Protein AF-X1C3P8-F1 (afdb_monomer)

Mean predicted aligned error: 2.99 Å

Structure (mmCIF, N/CA/C/O backbone):
data_AF-X1C3P8-F1
#
_entry.id   AF-X1C3P8-F1
#
loop_
_atom_site.group_PDB
_atom_site.id
_atom_site.type_symbol
_atom_site.label_atom_id
_atom_site.label_alt_id
_atom_site.label_comp_id
_atom_site.label_asym_id
_atom_site.label_entity_id
_atom_site.label_seq_id
_atom_site.pdbx_PDB_ins_code
_atom_site.Cartn_x
_atom_site.Cartn_y
_atom_site.Cartn_z
_atom_site.occupancy
_atom_site.B_iso_or_equiv
_atom_site.auth_seq_id
_atom_site.auth_comp_id
_atom_site.auth_asym_id
_atom_site.auth_atom_id
_atom_site.pdbx_PDB_model_num
ATOM 1 N N . MET A 1 1 ? -7.229 -1.248 -17.227 1.00 94.75 1 MET A N 1
ATOM 2 C CA . MET A 1 1 ? -6.016 -0.696 -16.572 1.00 94.75 1 MET A CA 1
ATOM 3 C C . MET A 1 1 ? -5.927 -1.240 -15.160 1.00 94.75 1 MET A C 1
ATOM 5 O O . MET A 1 1 ? -6.961 -1.389 -14.514 1.00 94.75 1 MET A O 1
ATOM 9 N N . TYR A 1 2 ? -4.708 -1.492 -14.697 1.00 97.88 2 TYR A N 1
ATOM 10 C CA . TYR A 1 2 ? -4.387 -2.069 -13.396 1.00 97.88 2 TYR A CA 1
ATOM 11 C C . TYR A 1 2 ? -3.390 -1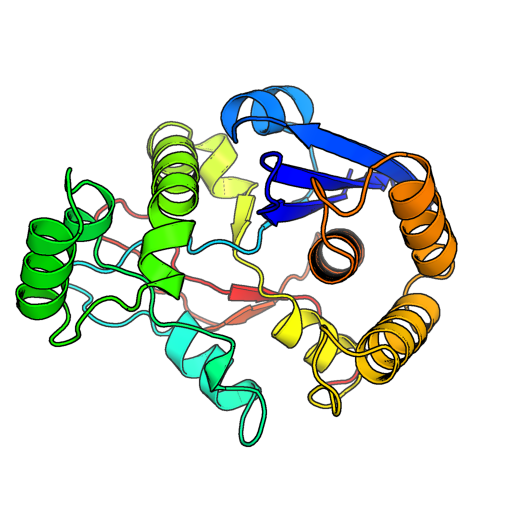.164 -12.689 1.00 97.88 2 TYR A C 1
ATOM 13 O O . TYR A 1 2 ? -2.345 -0.841 -13.257 1.00 97.88 2 TYR A O 1
ATOM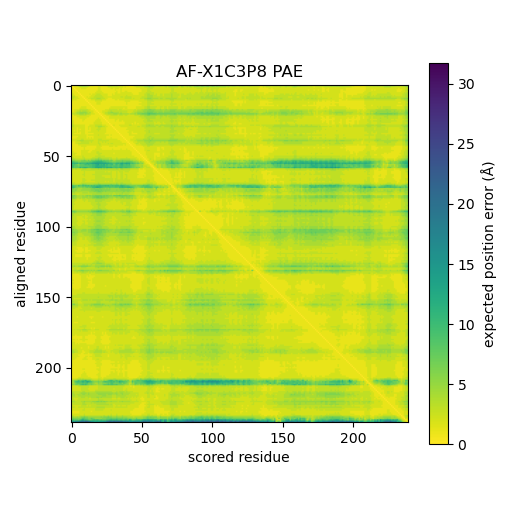 21 N N . ILE A 1 3 ? -3.736 -0.710 -11.490 1.00 98.56 3 ILE A N 1
ATOM 22 C CA . ILE A 1 3 ? -3.053 0.412 -10.850 1.00 98.56 3 ILE A CA 1
ATOM 23 C C . ILE A 1 3 ? -2.429 -0.032 -9.532 1.00 98.56 3 ILE A C 1
ATOM 25 O O . ILE A 1 3 ? -3.100 -0.637 -8.696 1.00 98.56 3 ILE A O 1
ATOM 29 N N . GLY A 1 4 ? -1.155 0.305 -9.345 1.00 98.81 4 GLY A N 1
ATOM 30 C CA . GLY A 1 4 ? -0.447 0.204 -8.074 1.00 98.81 4 GLY A CA 1
ATOM 31 C C . GLY A 1 4 ? -0.068 1.581 -7.552 1.00 98.81 4 GLY A C 1
ATOM 32 O O . GLY A 1 4 ? 0.453 2.405 -8.308 1.00 98.81 4 GLY A O 1
ATOM 33 N N . ILE A 1 5 ? -0.341 1.831 -6.272 1.00 98.75 5 ILE A N 1
ATOM 34 C CA . ILE A 1 5 ? -0.196 3.153 -5.657 1.00 98.75 5 ILE A CA 1
ATOM 35 C C . ILE A 1 5 ? 0.588 3.051 -4.354 1.00 98.75 5 ILE A C 1
ATOM 37 O O . ILE A 1 5 ? 0.211 2.297 -3.459 1.00 98.75 5 ILE A O 1
ATOM 41 N N . ASP A 1 6 ? 1.608 3.895 -4.212 1.00 98.38 6 ASP A N 1
ATOM 42 C CA . ASP A 1 6 ? 2.287 4.107 -2.935 1.00 98.38 6 ASP A CA 1
ATOM 43 C C . ASP A 1 6 ? 2.421 5.600 -2.587 1.00 98.38 6 ASP A C 1
ATOM 45 O O . ASP A 1 6 ? 2.431 6.493 -3.447 1.00 98.38 6 ASP A O 1
ATOM 49 N N . GLY A 1 7 ? 2.483 5.894 -1.291 1.00 97.50 7 GLY A N 1
ATOM 50 C CA . GLY A 1 7 ? 2.674 7.238 -0.772 1.00 97.50 7 GLY A CA 1
ATOM 51 C C . GLY A 1 7 ? 4.141 7.660 -0.806 1.00 97.50 7 GLY A C 1
ATOM 52 O O . GLY A 1 7 ? 4.956 7.144 -0.057 1.00 97.50 7 GLY A O 1
ATOM 53 N N . CYS A 1 8 ? 4.462 8.709 -1.561 1.00 96.81 8 CYS A N 1
ATOM 54 C CA . CYS A 1 8 ? 5.796 9.308 -1.588 1.00 96.81 8 CYS A CA 1
ATOM 55 C C . CYS A 1 8 ? 5.791 10.749 -1.046 1.00 96.81 8 CYS A C 1
ATOM 57 O O . CYS A 1 8 ? 4.749 11.327 -0.717 1.00 96.81 8 CYS A O 1
ATOM 59 N N . LYS A 1 9 ? 6.971 11.377 -0.976 1.00 95.62 9 LYS A N 1
ATOM 60 C CA . LYS A 1 9 ? 7.115 12.764 -0.490 1.00 95.62 9 LYS A CA 1
ATOM 61 C C . LYS A 1 9 ? 6.401 13.798 -1.362 1.00 95.62 9 LYS A C 1
ATOM 63 O O . LYS A 1 9 ? 6.064 14.863 -0.857 1.00 95.62 9 LYS A O 1
ATOM 68 N N . ALA A 1 10 ? 6.211 13.515 -2.649 1.00 96.38 10 ALA A N 1
ATOM 69 C CA . ALA A 1 10 ? 5.519 14.407 -3.577 1.00 96.38 10 ALA A CA 1
ATOM 70 C C . ALA A 1 10 ? 4.006 14.145 -3.689 1.00 96.38 10 ALA A C 1
ATOM 72 O O . ALA A 1 10 ? 3.334 14.848 -4.439 1.00 96.38 10 ALA A O 1
ATOM 73 N N . GLY A 1 11 ? 3.469 13.169 -2.949 1.00 97.75 11 GLY A N 1
ATOM 74 C CA . GLY A 1 11 ? 2.061 12.792 -3.013 1.00 97.75 11 GLY A CA 1
ATOM 75 C C . GLY A 1 11 ? 1.898 11.292 -3.230 1.00 97.75 11 GLY A C 1
ATOM 76 O O . GLY A 1 11 ? 2.441 10.500 -2.463 1.00 97.75 11 GLY A O 1
ATOM 77 N N . TRP A 1 12 ? 1.110 10.890 -4.214 1.00 98.56 12 TRP A N 1
ATOM 78 C CA . TRP A 1 12 ? 0.794 9.504 -4.544 1.00 98.56 12 TRP A CA 1
ATOM 79 C C . TRP A 1 12 ? 1.504 9.123 -5.835 1.00 98.56 12 TRP A C 1
ATOM 81 O O . TRP A 1 12 ? 1.201 9.693 -6.882 1.00 98.56 12 TRP A O 1
ATOM 91 N N . PHE A 1 13 ? 2.472 8.210 -5.746 1.00 98.81 13 PHE A N 1
ATOM 92 C CA . PHE A 1 13 ? 3.141 7.663 -6.920 1.00 98.81 13 PHE A CA 1
ATOM 93 C C . PHE A 1 13 ? 2.313 6.514 -7.478 1.00 98.81 13 PHE A C 1
ATOM 95 O O . PHE A 1 13 ? 1.884 5.633 -6.733 1.00 98.81 13 PHE A O 1
ATOM 102 N N . VAL A 1 14 ? 2.091 6.548 -8.787 1.00 98.81 14 VAL A N 1
ATOM 103 C CA . VAL A 1 14 ? 1.230 5.609 -9.495 1.00 98.81 14 VAL A CA 1
ATOM 104 C C . VAL A 1 14 ? 2.030 4.899 -10.566 1.00 98.81 14 VAL A C 1
ATOM 106 O O . VAL A 1 14 ? 2.718 5.543 -11.358 1.00 98.81 14 VAL A O 1
ATOM 109 N N . VAL A 1 15 ? 1.878 3.580 -10.621 1.00 98.88 15 VAL A N 1
ATOM 110 C CA . VAL A 1 15 ? 2.232 2.763 -11.780 1.00 98.88 15 VAL A CA 1
ATOM 111 C C . VAL A 1 15 ? 0.934 2.204 -12.344 1.00 98.88 15 VAL A C 1
ATOM 113 O O . VAL A 1 15 ? 0.192 1.525 -11.634 1.00 98.88 15 VAL A O 1
ATOM 116 N N . SER A 1 16 ? 0.649 2.497 -13.610 1.00 98.56 16 SER A N 1
ATOM 117 C CA . SER A 1 16 ? -0.499 1.941 -14.324 1.00 98.56 16 SER A CA 1
ATOM 118 C C . SER A 1 16 ? -0.030 0.997 -15.417 1.00 98.56 16 SER A C 1
ATOM 120 O O . SER A 1 16 ? 0.928 1.303 -16.120 1.00 98.56 16 SER A O 1
ATOM 122 N N . LEU A 1 17 ? -0.702 -0.147 -15.533 1.00 98.38 17 LEU A N 1
ATOM 123 C CA . LEU A 1 17 ? -0.475 -1.162 -16.560 1.00 98.38 17 LEU A CA 1
ATOM 124 C C . LEU A 1 17 ? -1.765 -1.378 -17.359 1.00 98.38 17 LEU A C 1
ATOM 126 O O . LEU A 1 17 ? -2.864 -1.342 -16.792 1.00 98.38 17 LEU A O 1
ATOM 130 N N . ASP A 1 18 ? -1.659 -1.631 -18.658 1.00 96.31 18 ASP A N 1
ATOM 131 C CA . ASP A 1 18 ? -2.788 -2.059 -19.490 1.00 96.31 18 ASP A CA 1
ATOM 132 C C . ASP A 1 18 ? -2.689 -3.539 -19.899 1.00 96.31 18 ASP A C 1
ATOM 134 O O . ASP A 1 18 ? -1.806 -4.273 -19.451 1.00 96.31 18 ASP A O 1
ATOM 138 N N . ASP A 1 19 ? -3.639 -4.014 -20.705 1.00 93.94 19 ASP A N 1
ATOM 139 C CA . ASP A 1 19 ? -3.679 -5.407 -21.171 1.00 93.94 19 ASP A CA 1
ATOM 140 C C . ASP A 1 19 ? -2.587 -5.739 -22.197 1.00 93.94 19 ASP A C 1
ATOM 142 O O . ASP A 1 19 ? -2.290 -6.911 -22.406 1.00 93.94 19 ASP A O 1
ATOM 146 N N . LYS A 1 20 ? -1.960 -4.724 -22.802 1.00 94.12 20 LYS A N 1
ATOM 147 C CA . LYS A 1 20 ? -0.864 -4.854 -23.773 1.00 94.12 20 LYS A CA 1
ATOM 148 C C . LYS A 1 20 ? 0.517 -4.725 -23.123 1.00 94.12 20 LYS A C 1
ATOM 150 O O . LYS A 1 20 ? 1.508 -4.615 -23.834 1.00 94.12 20 LYS A O 1
ATOM 155 N N . ASP A 1 21 ? 0.572 -4.732 -21.790 1.00 90.12 21 ASP A N 1
ATOM 156 C CA . ASP A 1 21 ? 1.783 -4.503 -20.994 1.00 90.12 21 ASP A CA 1
ATOM 157 C C . ASP A 1 21 ? 2.411 -3.120 -21.204 1.00 90.12 21 ASP A C 1
ATOM 159 O O . ASP A 1 21 ? 3.590 -2.915 -20.898 1.00 90.12 21 ASP A O 1
ATOM 163 N N . GLU A 1 22 ? 1.639 -2.140 -21.683 1.00 96.75 22 GLU A N 1
ATOM 164 C CA . GLU A 1 22 ? 2.072 -0.749 -21.664 1.00 96.75 22 GLU A CA 1
ATOM 165 C C . GLU A 1 22 ? 1.918 -0.158 -20.273 1.00 96.75 22 GLU A C 1
ATOM 167 O O . GLU A 1 22 ? 0.980 -0.477 -19.534 1.00 96.75 22 GLU A O 1
ATOM 172 N N . PHE A 1 23 ? 2.860 0.717 -19.916 1.00 98.19 23 PHE A N 1
ATOM 173 C CA . PHE A 1 23 ? 2.883 1.344 -18.607 1.00 98.19 23 PHE A CA 1
ATOM 174 C C . PHE A 1 23 ? 2.861 2.866 -18.680 1.00 98.19 23 PHE A C 1
ATOM 176 O O . PHE A 1 23 ? 3.392 3.483 -19.605 1.00 98.19 23 PHE A O 1
ATOM 183 N N . LYS A 1 24 ? 2.300 3.486 -17.641 1.00 98.25 24 LYS A N 1
ATOM 184 C CA . LYS A 1 24 ? 2.515 4.905 -17.335 1.00 98.25 24 LYS A CA 1
ATOM 185 C C . LYS A 1 24 ? 2.900 5.062 -15.873 1.00 98.25 24 LYS A C 1
ATOM 187 O O . LYS A 1 24 ? 2.577 4.221 -15.032 1.00 98.25 24 LYS A O 1
ATOM 192 N N . ILE A 1 25 ? 3.603 6.155 -15.587 1.00 98.62 25 ILE A N 1
ATOM 193 C CA . ILE A 1 25 ? 3.912 6.569 -14.219 1.00 98.62 25 ILE A CA 1
ATOM 194 C C . ILE A 1 25 ? 3.545 8.031 -14.002 1.00 98.62 25 ILE A C 1
ATOM 196 O O . ILE A 1 25 ? 3.900 8.896 -14.814 1.00 98.62 25 ILE A O 1
ATOM 200 N N . ASP A 1 26 ? 2.898 8.294 -12.873 1.00 98.44 26 ASP A N 1
ATOM 201 C CA . ASP A 1 26 ? 2.393 9.611 -12.496 1.00 98.44 26 ASP A CA 1
ATOM 202 C C . ASP A 1 26 ? 2.633 9.890 -11.007 1.00 98.44 26 ASP A C 1
ATOM 204 O O . ASP A 1 26 ? 2.836 8.976 -10.204 1.00 98.44 26 ASP A O 1
ATOM 208 N N . ILE A 1 27 ? 2.599 11.172 -10.636 1.00 98.62 27 ILE A N 1
ATOM 209 C CA . ILE A 1 27 ? 2.545 11.614 -9.239 1.00 98.62 27 ILE A CA 1
ATOM 210 C C . ILE A 1 27 ? 1.380 12.587 -9.090 1.00 98.62 27 ILE A C 1
ATOM 212 O O . ILE A 1 27 ? 1.345 13.612 -9.770 1.00 98.62 27 ILE A O 1
ATOM 216 N N . PHE A 1 28 ? 0.477 12.299 -8.156 1.00 98.50 28 PHE A N 1
ATOM 217 C CA . PHE A 1 28 ? -0.637 13.180 -7.800 1.00 98.50 28 PHE A CA 1
ATOM 218 C C . PHE A 1 28 ? -0.433 13.760 -6.411 1.00 98.50 28 PHE A C 1
ATOM 220 O O . PHE A 1 28 ? -0.057 13.044 -5.489 1.00 98.50 28 PHE A O 1
ATOM 227 N N . SER A 1 29 ? -0.730 15.043 -6.223 1.00 97.06 29 SER A N 1
ATOM 228 C CA . SER A 1 29 ? -0.596 15.689 -4.911 1.00 97.06 29 SER A CA 1
ATOM 229 C C . SER A 1 29 ? -1.608 15.184 -3.878 1.00 97.06 29 SER A C 1
ATOM 231 O O . SER A 1 29 ? -1.340 15.281 -2.685 1.00 97.06 29 SER A O 1
ATOM 233 N N . ASN A 1 30 ? -2.747 14.644 -4.320 1.00 96.25 30 ASN A N 1
ATOM 234 C CA . ASN A 1 30 ? -3.827 14.155 -3.467 1.00 96.25 30 ASN A CA 1
ATOM 235 C C . ASN A 1 30 ? -4.585 12.993 -4.133 1.00 96.25 30 ASN A C 1
ATOM 237 O O . ASN A 1 30 ? -4.537 12.833 -5.355 1.00 96.25 30 ASN A O 1
ATOM 241 N N . ILE A 1 31 ? -5.296 12.203 -3.324 1.00 97.88 31 ILE A N 1
ATOM 242 C CA . ILE A 1 31 ? -5.989 10.990 -3.794 1.00 97.88 31 ILE A CA 1
ATOM 243 C C . ILE A 1 31 ? -7.171 11.276 -4.740 1.00 97.88 31 ILE A C 1
ATOM 245 O O . ILE A 1 31 ? -7.495 10.434 -5.570 1.00 97.88 31 ILE A O 1
ATOM 249 N N . HIS A 1 32 ? -7.803 12.454 -4.660 1.00 96.81 32 HIS A N 1
ATOM 250 C CA . HIS A 1 32 ? -8.971 12.780 -5.488 1.00 96.81 32 HIS A CA 1
ATOM 251 C C . HIS A 1 32 ? -8.557 13.011 -6.943 1.00 96.81 32 HIS A C 1
ATOM 253 O O . HIS A 1 32 ? -9.144 12.421 -7.837 1.00 96.81 32 HIS A O 1
ATOM 259 N N . ALA A 1 33 ? -7.472 13.755 -7.183 1.00 97.25 33 ALA A N 1
ATOM 260 C CA . ALA A 1 33 ? -6.938 13.946 -8.536 1.00 97.25 33 ALA A CA 1
ATOM 261 C C . ALA A 1 33 ? -6.477 12.623 -9.181 1.00 97.25 33 ALA A C 1
ATOM 263 O O . ALA A 1 33 ? -6.638 12.410 -10.386 1.00 97.25 33 ALA A O 1
ATOM 264 N N . LEU A 1 34 ? -5.919 11.718 -8.368 1.00 97.62 34 LEU A N 1
ATOM 265 C CA . LEU A 1 34 ? -5.596 10.360 -8.800 1.00 97.62 34 LEU A CA 1
ATOM 266 C C . LEU A 1 34 ? -6.870 9.604 -9.194 1.00 97.62 34 LEU A C 1
ATOM 268 O O . LEU A 1 34 ? -6.918 9.000 -10.265 1.00 97.62 34 LEU A O 1
ATOM 272 N N . TRP A 1 35 ? -7.902 9.656 -8.350 1.00 98.00 35 TRP A N 1
ATOM 273 C CA . TRP A 1 35 ? -9.177 8.996 -8.602 1.00 98.00 35 TRP A CA 1
ATOM 274 C C . TRP A 1 35 ? -9.873 9.533 -9.854 1.00 98.00 35 TRP A C 1
ATOM 276 O O . TRP A 1 35 ? -10.307 8.738 -10.681 1.00 98.00 35 TRP A O 1
ATOM 286 N N . ASP A 1 36 ? -9.898 10.847 -10.066 1.00 97.06 36 ASP A N 1
ATOM 287 C CA . ASP A 1 36 ? -10.484 11.455 -11.266 1.00 97.06 36 ASP A CA 1
ATOM 288 C C . ASP A 1 36 ? -9.826 10.927 -12.550 1.00 97.06 36 ASP A C 1
ATOM 290 O O . ASP A 1 36 ? -10.497 10.705 -13.556 1.00 97.06 36 ASP A O 1
ATOM 294 N N . THR A 1 37 ? -8.521 10.644 -12.497 1.00 97.75 37 THR A N 1
ATOM 295 C CA . THR A 1 37 ? -7.762 10.097 -13.631 1.00 97.75 37 THR A CA 1
ATOM 296 C C . THR A 1 37 ? -7.994 8.595 -13.829 1.00 97.75 37 THR A C 1
ATOM 298 O O . THR A 1 37 ? -8.063 8.119 -14.962 1.00 97.75 37 THR A O 1
ATOM 301 N N . TYR A 1 38 ? -8.096 7.831 -12.737 1.00 97.44 38 TYR A N 1
ATOM 302 C CA . TYR A 1 38 ? -8.037 6.365 -12.758 1.00 97.44 38 TYR A CA 1
ATOM 303 C C . TYR A 1 38 ? -9.335 5.659 -12.328 1.00 97.44 38 TYR A C 1
ATOM 305 O O . TYR A 1 38 ? -9.342 4.433 -12.236 1.00 97.44 38 TYR A O 1
ATOM 313 N N . SER A 1 39 ? -10.440 6.379 -12.121 1.00 96.12 39 SER A N 1
ATOM 314 C CA . SER A 1 39 ? -11.720 5.849 -11.608 1.00 96.12 39 SER A CA 1
ATOM 315 C C . SER A 1 39 ? -12.349 4.724 -12.439 1.00 96.12 39 SER A C 1
ATOM 317 O O . SER A 1 39 ? -13.070 3.893 -11.891 1.00 96.12 39 SER A O 1
ATOM 319 N N . CYS A 1 40 ? -12.049 4.661 -13.739 1.00 95.19 40 CYS A N 1
ATOM 320 C CA . CYS A 1 40 ? -12.505 3.604 -14.650 1.00 95.19 40 CYS A CA 1
ATOM 321 C C . CYS A 1 40 ? -11.537 2.405 -14.739 1.00 95.19 40 CYS A C 1
ATOM 323 O O . CYS A 1 40 ? -11.633 1.600 -15.666 1.00 95.19 40 CYS A O 1
ATOM 325 N N . SER A 1 41 ? -10.554 2.304 -13.840 1.00 96.06 41 SER A N 1
ATOM 326 C CA . SER A 1 41 ? -9.605 1.184 -13.825 1.00 96.06 41 SER A CA 1
ATOM 327 C C . SER A 1 41 ? -10.271 -0.108 -13.360 1.00 96.06 41 SER A C 1
ATOM 329 O O . SER A 1 41 ? -11.163 -0.093 -12.519 1.00 96.06 41 SER A O 1
ATOM 331 N N . SER A 1 42 ? -9.790 -1.238 -13.874 1.00 95.25 42 SER A N 1
ATOM 332 C CA . SER A 1 42 ? -10.320 -2.563 -13.540 1.00 95.25 42 SER A CA 1
ATOM 333 C C . SER A 1 42 ? -9.958 -2.982 -12.113 1.00 95.25 42 SER A C 1
ATOM 335 O O . SER A 1 42 ? -10.714 -3.700 -11.471 1.00 95.25 42 SER A O 1
ATOM 337 N N . SER A 1 43 ? -8.792 -2.548 -11.620 1.00 96.00 43 SER A N 1
ATOM 338 C CA . SER A 1 43 ? -8.324 -2.806 -10.256 1.00 96.00 43 SER A CA 1
ATOM 339 C C . SER A 1 43 ? -7.354 -1.716 -9.811 1.00 96.00 43 SER A C 1
ATOM 341 O O . SER A 1 43 ? -6.455 -1.342 -10.573 1.00 96.00 43 SER A O 1
ATOM 343 N N . ILE A 1 44 ? -7.499 -1.244 -8.570 1.00 98.31 44 ILE A N 1
ATOM 344 C CA . ILE A 1 44 ? -6.589 -0.286 -7.936 1.00 98.31 44 ILE A CA 1
ATOM 345 C C . ILE A 1 44 ? -6.141 -0.834 -6.581 1.00 98.31 44 ILE A C 1
ATOM 347 O O . ILE A 1 44 ? -6.957 -1.012 -5.679 1.00 98.31 44 ILE A O 1
ATOM 351 N N . LEU A 1 45 ? -4.836 -1.068 -6.435 1.00 98.75 45 LEU A N 1
ATOM 352 C CA . LEU A 1 45 ? -4.217 -1.518 -5.190 1.00 98.75 45 LEU A CA 1
ATOM 353 C C . LEU A 1 45 ? -3.334 -0.421 -4.594 1.00 98.75 45 LEU A C 1
ATOM 355 O O . LEU A 1 45 ? -2.497 0.156 -5.292 1.00 98.75 45 LEU A O 1
ATOM 359 N N . ILE A 1 46 ? -3.509 -0.155 -3.300 1.00 98.75 46 ILE A N 1
ATOM 360 C CA . ILE A 1 46 ? -2.847 0.949 -2.593 1.00 98.75 46 ILE A CA 1
ATOM 361 C C . ILE A 1 46 ? -2.269 0.498 -1.244 1.00 98.75 46 ILE A C 1
ATOM 363 O O . ILE A 1 46 ? -2.939 -0.218 -0.500 1.00 98.75 46 ILE A O 1
ATOM 367 N N . ASP A 1 47 ? -1.043 0.929 -0.920 1.00 98.00 47 ASP A N 1
ATOM 368 C CA . ASP A 1 47 ? -0.404 0.678 0.389 1.00 98.00 47 ASP A CA 1
ATOM 369 C C . ASP A 1 47 ? -0.813 1.736 1.422 1.00 98.00 47 ASP A C 1
ATOM 371 O O . ASP A 1 47 ? -0.051 2.620 1.824 1.00 98.00 47 ASP A O 1
ATOM 375 N N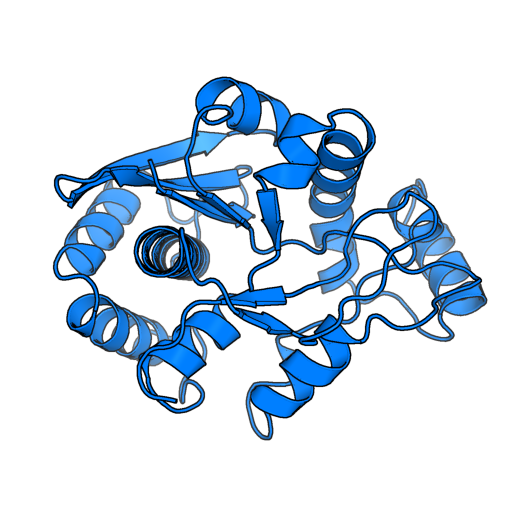 . ILE A 1 48 ? -2.082 1.692 1.816 1.00 97.75 48 ILE A N 1
ATOM 376 C CA . ILE A 1 48 ? -2.627 2.526 2.883 1.00 97.75 48 ILE A CA 1
ATOM 377 C C . ILE A 1 48 ? -3.752 1.762 3.588 1.00 97.75 48 ILE A C 1
ATOM 379 O O . ILE A 1 48 ? -4.529 1.090 2.911 1.00 97.75 48 ILE A O 1
ATOM 383 N N . PRO A 1 49 ? -3.891 1.879 4.920 1.00 97.19 49 PRO A N 1
ATOM 384 C CA . PRO A 1 49 ? -5.033 1.309 5.617 1.00 97.19 49 PRO A CA 1
ATOM 385 C C . PRO A 1 49 ? -6.383 1.801 5.065 1.00 97.19 49 PRO A C 1
ATOM 387 O O . PRO A 1 49 ? -6.644 3.007 5.069 1.00 97.19 49 PRO A O 1
ATOM 390 N N . ILE A 1 50 ? -7.248 0.870 4.658 1.00 97.56 50 ILE A N 1
ATOM 391 C CA . ILE A 1 50 ? -8.643 1.068 4.245 1.00 97.56 50 ILE A CA 1
ATOM 392 C C . ILE A 1 50 ? -9.566 0.324 5.215 1.00 97.56 50 ILE A C 1
ATOM 394 O O . ILE A 1 50 ? -9.370 -0.847 5.540 1.00 97.56 50 ILE A O 1
ATOM 398 N N . GLY A 1 51 ? -10.576 1.034 5.715 1.00 96.31 51 GLY A N 1
ATOM 399 C CA . GLY A 1 51 ? -11.379 0.582 6.846 1.00 96.31 51 GLY A CA 1
ATOM 400 C C . GLY A 1 51 ? -10.599 0.738 8.155 1.00 96.31 51 GLY A C 1
ATOM 401 O O . GLY A 1 51 ? -9.514 0.174 8.345 1.00 96.31 51 GLY A O 1
ATOM 402 N N . LEU A 1 52 ? -11.127 1.565 9.057 1.00 96.62 52 LEU A N 1
ATOM 403 C CA . LEU A 1 52 ? -10.399 2.017 10.242 1.00 96.62 52 LEU A CA 1
ATOM 404 C C . LEU A 1 52 ? -11.030 1.482 11.529 1.00 96.62 52 LEU A C 1
ATOM 406 O O . LEU A 1 52 ? -12.246 1.585 11.690 1.00 96.62 52 LEU A O 1
ATOM 410 N N . PRO A 1 53 ? -10.219 0.986 12.483 1.00 95.25 53 PRO A N 1
ATOM 411 C CA . PRO A 1 53 ? -10.729 0.463 13.738 1.00 95.25 53 PRO A CA 1
ATOM 412 C C . PRO A 1 53 ? -11.400 1.559 14.582 1.00 95.25 53 PRO A C 1
ATOM 414 O O . PRO A 1 53 ? -11.090 2.756 14.482 1.00 95.25 53 PRO A O 1
ATOM 417 N N . GLY A 1 54 ? -12.313 1.122 15.442 1.00 92.31 54 GLY A N 1
ATOM 418 C CA . GLY A 1 54 ? -13.156 1.942 16.305 1.00 92.31 54 GLY A CA 1
ATOM 419 C C . GLY A 1 54 ? -13.291 1.345 17.705 1.00 92.31 54 GLY A C 1
ATOM 420 O O . GLY A 1 54 ? -12.470 0.533 18.130 1.00 92.31 54 GLY A O 1
ATOM 421 N N . GLU A 1 55 ? -14.308 1.784 18.444 1.00 86.00 55 GLU A N 1
ATOM 422 C CA . GLU A 1 55 ? -14.614 1.256 19.784 1.00 86.00 55 GLU A CA 1
ATOM 423 C C . GLU A 1 55 ? -15.152 -0.185 19.733 1.00 86.00 55 GLU A C 1
ATOM 425 O O . GLU A 1 55 ? -14.920 -0.968 20.648 1.00 86.00 55 GLU A O 1
ATOM 430 N N . ASP A 1 56 ? -15.820 -0.542 18.638 1.00 86.06 56 ASP A N 1
ATOM 431 C CA . ASP A 1 56 ? -16.377 -1.860 18.332 1.00 86.06 56 ASP A CA 1
ATOM 432 C C . ASP A 1 56 ? -15.307 -2.859 17.865 1.00 86.06 56 ASP A C 1
ATOM 434 O O . ASP A 1 56 ? -15.268 -4.009 18.305 1.00 86.06 56 ASP A O 1
ATOM 438 N N . ILE A 1 57 ? -14.405 -2.409 16.991 1.00 88.06 57 ILE A N 1
ATOM 439 C CA . ILE A 1 57 ? -13.320 -3.215 16.440 1.00 88.06 57 ILE A CA 1
ATOM 440 C C . ILE A 1 57 ? -12.009 -2.507 16.729 1.00 88.06 57 ILE A C 1
ATOM 442 O O . ILE A 1 57 ? -11.575 -1.627 15.992 1.00 88.06 57 ILE A O 1
ATOM 446 N N . THR A 1 58 ? -11.343 -2.936 17.796 1.00 86.12 58 THR A N 1
ATOM 447 C CA . THR A 1 58 ? -10.093 -2.317 18.256 1.00 86.12 58 THR A CA 1
ATOM 448 C C . THR A 1 58 ? -8.844 -2.880 17.579 1.00 86.12 58 THR A C 1
ATOM 450 O O . THR A 1 58 ? -7.758 -2.325 17.713 1.00 86.12 58 THR A O 1
ATOM 453 N N . ASN A 1 59 ? -8.949 -3.988 16.841 1.00 86.44 59 ASN A N 1
ATOM 454 C CA . ASN A 1 59 ? -7.838 -4.554 16.077 1.00 86.44 59 ASN A CA 1
ATOM 455 C C . ASN A 1 59 ? -8.341 -5.090 14.736 1.00 86.44 59 ASN A C 1
ATOM 457 O O . ASN A 1 59 ? -9.249 -5.920 14.706 1.00 86.44 59 ASN A O 1
ATOM 461 N N . ARG A 1 60 ? -7.696 -4.674 13.642 1.00 95.81 60 ARG A N 1
ATOM 462 C CA . ARG A 1 60 ? -7.966 -5.200 12.301 1.00 95.81 60 ARG A CA 1
ATOM 463 C C . ARG A 1 60 ? -7.390 -6.614 12.182 1.00 95.81 60 ARG A C 1
ATOM 465 O O . ARG A 1 60 ? -6.182 -6.807 12.362 1.00 95.81 60 ARG A O 1
ATOM 472 N N . LYS A 1 61 ? -8.229 -7.613 11.887 1.00 96.62 61 LYS A N 1
ATOM 473 C CA . LYS A 1 61 ? -7.784 -8.998 11.635 1.00 96.62 61 LYS A CA 1
ATOM 474 C C . LYS A 1 61 ? -6.798 -9.064 10.467 1.00 96.62 61 LYS A C 1
ATOM 476 O O . LYS A 1 61 ? -5.813 -9.791 10.575 1.00 96.62 61 LYS A O 1
ATOM 481 N N . CYS A 1 62 ? -7.009 -8.257 9.422 1.00 97.69 62 CYS A N 1
ATOM 482 C CA . CYS A 1 62 ? -6.122 -8.188 8.260 1.00 97.69 62 CYS A CA 1
ATOM 483 C C . CYS A 1 62 ? -4.681 -7.842 8.665 1.00 97.69 62 CYS A C 1
ATOM 485 O O . CYS A 1 62 ? -3.762 -8.586 8.325 1.00 97.69 62 CYS A O 1
ATOM 487 N N . ASP A 1 63 ? -4.483 -6.820 9.511 1.00 96.75 63 ASP A N 1
ATOM 488 C CA . ASP A 1 63 ? -3.158 -6.464 10.029 1.00 96.75 63 ASP A CA 1
ATOM 489 C C . ASP A 1 63 ? -2.530 -7.636 10.806 1.00 96.75 63 ASP A C 1
ATOM 491 O O . ASP A 1 63 ? -1.344 -7.935 10.668 1.00 96.75 63 ASP A O 1
ATOM 495 N N . LEU A 1 64 ? -3.304 -8.298 11.676 1.00 95.75 64 LEU A N 1
ATOM 496 C CA . LEU A 1 64 ? -2.802 -9.387 12.521 1.00 95.75 64 LEU A CA 1
ATOM 497 C C . LEU A 1 64 ? -2.373 -10.602 11.696 1.00 95.75 64 LEU A C 1
ATOM 499 O O . LEU A 1 64 ? -1.340 -11.206 11.991 1.00 95.75 64 LEU A O 1
ATOM 503 N N . GLU A 1 65 ? -3.153 -10.966 10.687 1.00 97.62 65 GLU A N 1
ATOM 504 C CA . GLU A 1 65 ? -2.881 -12.113 9.825 1.00 97.62 65 GLU A CA 1
ATOM 505 C C . GLU A 1 65 ? -1.760 -11.830 8.828 1.00 97.62 65 GLU A C 1
ATOM 507 O O . GLU A 1 65 ? -0.841 -12.644 8.717 1.00 97.62 65 GLU A O 1
ATOM 512 N N . ALA A 1 66 ? -1.723 -10.640 8.227 1.00 97.56 66 ALA A N 1
ATOM 513 C CA . ALA A 1 66 ? -0.596 -10.212 7.402 1.00 97.56 66 ALA A CA 1
ATOM 514 C C . ALA A 1 66 ? 0.719 -10.221 8.205 1.00 97.56 66 ALA A C 1
ATOM 516 O O . ALA A 1 66 ? 1.743 -10.727 7.740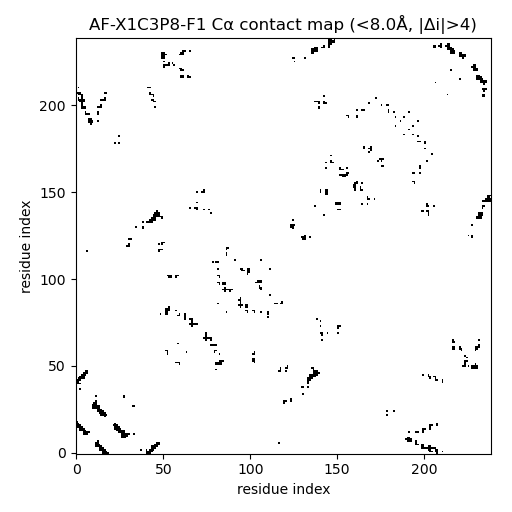 1.00 97.56 66 ALA A O 1
ATOM 517 N N . ARG A 1 67 ? 0.699 -9.778 9.475 1.00 96.69 67 ARG A N 1
ATOM 518 C CA . ARG A 1 67 ? 1.864 -9.912 10.369 1.00 96.69 67 ARG A CA 1
ATOM 519 C C . ARG A 1 67 ? 2.277 -11.362 10.590 1.00 96.69 67 ARG A C 1
ATOM 521 O O . ARG A 1 67 ? 3.476 -11.617 10.682 1.00 96.69 67 ARG A O 1
ATOM 528 N N . LYS A 1 68 ? 1.325 -12.292 10.737 1.00 96.75 68 LYS A N 1
ATOM 529 C CA . LYS A 1 68 ? 1.620 -13.724 10.923 1.00 96.75 68 LYS A CA 1
ATOM 530 C C . LYS A 1 68 ? 2.287 -14.309 9.680 1.00 96.75 68 LYS A C 1
ATOM 532 O O . LYS A 1 68 ? 3.292 -14.993 9.835 1.00 96.75 68 LYS A O 1
ATOM 537 N N . ILE A 1 69 ? 1.792 -13.977 8.488 1.00 96.75 69 ILE A N 1
ATOM 538 C CA . ILE A 1 69 ? 2.371 -14.397 7.202 1.00 96.75 69 ILE A CA 1
ATOM 539 C C . ILE A 1 69 ? 3.827 -13.931 7.074 1.00 96.75 69 ILE A C 1
ATOM 541 O O . ILE A 1 69 ? 4.708 -14.693 6.687 1.00 96.75 69 ILE A O 1
ATOM 545 N N . LEU A 1 70 ? 4.107 -12.686 7.465 1.00 96.50 70 LEU A N 1
ATOM 546 C CA . LEU A 1 70 ? 5.433 -12.081 7.328 1.00 96.50 70 LEU A CA 1
ATOM 547 C C . LEU A 1 70 ? 6.418 -12.442 8.457 1.00 96.50 70 LEU A C 1
ATOM 549 O O . LEU A 1 70 ? 7.554 -11.946 8.488 1.00 96.50 70 LEU A O 1
ATOM 553 N N . ARG A 1 71 ? 6.025 -13.280 9.422 1.00 93.44 71 ARG A N 1
ATOM 554 C CA . ARG A 1 71 ? 6.935 -13.744 10.478 1.00 93.44 71 ARG A CA 1
ATOM 555 C C . ARG A 1 71 ? 7.983 -14.725 9.933 1.00 93.44 71 ARG A C 1
ATOM 557 O O . ARG A 1 71 ? 7.764 -15.384 8.925 1.00 93.44 71 ARG A O 1
ATOM 564 N N . PRO A 1 72 ? 9.145 -14.832 10.604 1.00 86.50 72 PRO A N 1
ATOM 565 C CA . PRO A 1 72 ? 9.541 -14.077 11.798 1.00 86.50 72 PRO A CA 1
ATOM 566 C C . PRO A 1 72 ? 10.172 -12.707 11.493 1.00 86.50 72 PRO A C 1
ATOM 568 O O . PRO A 1 72 ? 10.273 -11.879 12.391 1.00 86.50 72 PRO A O 1
ATOM 571 N N . LYS A 1 73 ? 10.592 -12.438 10.248 1.00 87.25 73 LYS A N 1
ATOM 572 C CA . LYS A 1 73 ? 11.502 -11.316 9.934 1.00 87.25 73 LYS A CA 1
ATOM 573 C C . LYS A 1 73 ? 10.818 -10.010 9.517 1.00 87.25 73 LYS A C 1
ATOM 575 O O . LYS A 1 73 ? 11.397 -8.946 9.709 1.00 87.25 73 LYS A O 1
ATOM 580 N N . LYS A 1 74 ? 9.632 -10.078 8.909 1.00 91.44 74 LYS A N 1
ATOM 581 C CA . LYS A 1 74 ? 8.975 -8.940 8.236 1.00 91.44 74 LYS A CA 1
ATOM 582 C C . LYS A 1 74 ? 7.632 -8.543 8.848 1.00 91.44 74 LYS A C 1
ATOM 584 O O . LYS A 1 74 ? 7.070 -7.533 8.449 1.00 91.44 74 LYS A O 1
ATOM 589 N N . GLY A 1 75 ? 7.155 -9.265 9.864 1.00 89.69 75 GLY A N 1
ATOM 590 C CA . GLY A 1 75 ? 5.942 -8.912 10.612 1.00 89.69 75 GLY A CA 1
ATOM 591 C C . GLY A 1 75 ? 5.869 -7.432 11.034 1.00 89.69 75 GLY A C 1
ATOM 592 O O . GLY A 1 75 ? 4.831 -6.819 10.823 1.00 89.69 75 GLY A O 1
ATOM 593 N N . PRO A 1 76 ? 6.943 -6.804 11.553 1.00 90.06 76 PRO A N 1
ATOM 594 C CA . PRO A 1 76 ? 6.913 -5.388 11.938 1.00 90.06 76 PRO A CA 1
ATOM 595 C C . PRO A 1 76 ? 6.668 -4.382 10.800 1.00 90.06 76 PRO A C 1
ATOM 597 O O . PRO A 1 76 ? 6.431 -3.214 11.094 1.00 90.06 76 PRO A O 1
ATOM 600 N N . CYS A 1 77 ? 6.737 -4.793 9.527 1.00 90.75 77 CYS A N 1
ATOM 601 C CA . CYS A 1 77 ? 6.418 -3.921 8.393 1.00 90.75 77 CYS A CA 1
ATOM 602 C C . CYS A 1 77 ? 4.922 -3.577 8.330 1.00 90.75 77 CYS A C 1
ATOM 604 O O . CYS A 1 77 ? 4.587 -2.460 7.952 1.00 90.75 77 CYS A O 1
ATOM 606 N N . VAL A 1 78 ? 4.050 -4.487 8.778 1.00 93.19 78 VAL A N 1
ATOM 607 C CA . VAL A 1 78 ? 2.603 -4.247 8.874 1.00 93.19 78 VAL A CA 1
ATOM 608 C C . VAL A 1 78 ? 2.315 -3.568 10.211 1.00 93.19 78 VAL A C 1
ATOM 610 O O . VAL A 1 78 ? 2.164 -4.216 11.258 1.00 93.19 78 VAL A O 1
ATOM 613 N N . PHE A 1 79 ? 2.285 -2.238 10.196 1.00 88.62 79 PHE A N 1
ATOM 614 C CA . PHE A 1 79 ? 1.986 -1.445 11.383 1.00 88.62 79 PHE A CA 1
ATOM 615 C C . PHE A 1 79 ? 0.494 -1.544 11.754 1.00 88.62 79 PHE A C 1
ATOM 617 O O . PHE A 1 79 ? -0.343 -1.769 10.888 1.00 88.62 79 PHE A O 1
ATOM 624 N N . PRO A 1 80 ? 0.125 -1.415 13.041 1.00 89.19 80 PRO A N 1
ATOM 625 C CA . PRO A 1 80 ? -1.280 -1.316 13.427 1.00 89.19 80 PRO A CA 1
ATOM 626 C C . PRO A 1 80 ? -1.905 -0.027 12.887 1.00 89.19 80 PRO A C 1
ATOM 628 O O . PRO A 1 80 ? -1.362 1.056 13.130 1.00 89.19 80 PRO A O 1
ATOM 631 N N . SER A 1 81 ? -3.050 -0.138 12.215 1.00 94.81 81 SER A N 1
ATOM 632 C CA . SER A 1 81 ? -3.806 1.035 11.765 1.00 94.81 81 SER A CA 1
ATOM 633 C C . SER A 1 81 ? -4.317 1.879 12.953 1.00 94.81 81 SER A C 1
ATOM 635 O O . SER A 1 81 ? -4.746 1.310 13.965 1.00 94.81 81 SER A O 1
ATOM 637 N N . PRO A 1 82 ? -4.262 3.224 12.879 1.00 96.38 82 PRO A N 1
ATOM 638 C CA . PRO A 1 82 ? -4.826 4.107 13.901 1.00 96.38 82 PRO A CA 1
ATOM 639 C C . PRO A 1 82 ? -6.360 4.036 13.930 1.00 96.38 82 PRO A C 1
ATOM 641 O O . PRO A 1 82 ? -6.995 3.828 12.898 1.00 96.38 82 PRO A O 1
ATOM 644 N N . CYS A 1 83 ? -6.980 4.289 15.087 1.00 96.88 83 CYS A N 1
ATOM 645 C CA . CYS A 1 83 ? -8.435 4.427 15.132 1.00 96.88 83 CYS A CA 1
ATOM 646 C C . CYS A 1 83 ? -8.911 5.658 14.361 1.00 96.88 83 CYS A C 1
ATOM 648 O O . CYS A 1 83 ? -8.230 6.690 14.316 1.00 96.88 83 CYS A O 1
ATOM 650 N N . ARG A 1 84 ? -10.125 5.583 13.808 1.00 97.06 84 ARG A N 1
ATOM 651 C CA . ARG A 1 84 ? -10.708 6.680 13.023 1.00 97.06 84 ARG A CA 1
ATOM 652 C C . ARG A 1 84 ? -10.689 8.025 13.775 1.00 97.06 84 ARG A C 1
ATOM 654 O O . ARG A 1 84 ? -10.191 8.994 13.205 1.00 97.06 84 ARG A O 1
ATOM 661 N N . PRO A 1 85 ? -11.077 8.134 15.065 1.00 97.00 85 PRO A N 1
ATOM 662 C CA . PRO A 1 85 ? -10.973 9.406 15.791 1.00 97.00 85 PRO A CA 1
ATOM 663 C C . PRO A 1 85 ? -9.548 9.972 15.884 1.00 97.00 85 PRO A C 1
ATOM 665 O O . PRO A 1 85 ? -9.372 11.190 15.874 1.00 97.00 85 PRO A O 1
ATOM 668 N N . ALA A 1 86 ? -8.523 9.117 15.952 1.00 97.62 86 ALA A N 1
ATOM 669 C CA . ALA A 1 86 ? -7.132 9.562 15.956 1.00 97.62 86 ALA A CA 1
ATOM 670 C C . ALA A 1 86 ? -6.693 10.097 14.583 1.00 97.62 86 ALA A C 1
ATOM 672 O O . ALA A 1 86 ? -5.969 11.090 14.528 1.00 97.62 86 ALA 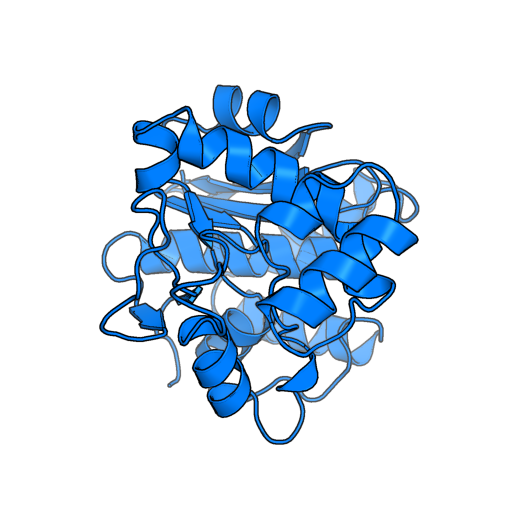A O 1
ATOM 673 N N . VAL A 1 87 ? -7.175 9.500 13.485 1.00 97.88 87 VAL A N 1
ATOM 674 C CA . VAL A 1 87 ? -6.925 9.980 12.113 1.00 97.88 87 VAL A CA 1
ATOM 675 C C . VAL A 1 87 ? -7.460 11.397 11.903 1.00 97.88 87 VAL A C 1
ATOM 677 O O . VAL A 1 87 ? -6.820 12.195 11.221 1.00 97.88 87 VAL A O 1
ATOM 680 N N . TYR A 1 88 ? -8.587 11.753 12.517 1.00 97.88 88 TYR A N 1
ATOM 681 C CA . TYR A 1 88 ? -9.204 13.082 12.389 1.00 97.88 88 TYR A CA 1
ATOM 682 C C . TYR A 1 88 ? -8.801 14.082 13.483 1.00 97.88 88 TYR A C 1
ATOM 684 O O . TYR A 1 88 ? -9.319 15.195 13.525 1.00 97.88 88 TYR A O 1
ATOM 692 N N . ALA A 1 89 ? -7.870 13.728 14.370 1.00 97.75 89 ALA A N 1
ATOM 693 C CA . ALA A 1 89 ? -7.367 14.664 15.365 1.00 97.75 89 ALA A CA 1
ATOM 694 C C . ALA A 1 89 ? -6.431 15.721 14.743 1.00 97.75 89 ALA A C 1
ATOM 696 O O . ALA A 1 89 ? -5.690 15.453 13.795 1.00 97.75 89 ALA A O 1
ATOM 697 N N . ASN A 1 90 ? -6.447 16.924 15.323 1.00 95.12 90 ASN A N 1
ATOM 698 C CA . ASN A 1 90 ? -5.721 18.090 14.805 1.00 95.12 90 ASN A CA 1
ATOM 699 C C . ASN A 1 90 ? -4.229 18.099 15.167 1.00 95.12 90 ASN A C 1
ATOM 701 O O . ASN A 1 90 ? -3.453 18.825 14.554 1.00 95.12 90 ASN A O 1
ATOM 705 N N . ASP A 1 91 ? -3.823 17.312 16.163 1.00 97.00 91 ASP A N 1
ATOM 706 C CA . ASP A 1 91 ? -2.450 17.255 16.647 1.00 97.00 91 ASP A CA 1
ATOM 707 C C . ASP A 1 91 ? -2.099 15.860 17.180 1.00 97.00 91 ASP A C 1
ATOM 709 O O . ASP A 1 91 ? -2.969 15.058 17.542 1.00 97.00 91 ASP A O 1
ATOM 713 N N . TYR A 1 92 ? -0.795 15.585 17.245 1.00 97.50 92 TYR A N 1
ATOM 714 C CA . TYR A 1 92 ? -0.267 14.288 17.657 1.00 97.50 92 TYR A CA 1
ATOM 715 C C . TYR A 1 92 ? -0.662 13.912 19.087 1.00 97.50 92 TYR A C 1
ATOM 717 O O . TYR A 1 92 ? -0.952 12.746 19.354 1.00 97.50 92 TYR A O 1
ATOM 725 N N . ARG A 1 93 ? -0.697 14.871 20.023 1.00 98.06 93 ARG A N 1
ATOM 726 C CA . ARG A 1 93 ? -1.000 14.588 21.433 1.00 98.06 93 ARG A CA 1
ATOM 727 C C . ARG A 1 93 ? -2.440 14.110 21.568 1.00 98.06 93 ARG A C 1
ATOM 729 O O . ARG A 1 93 ? -2.678 13.074 22.190 1.00 98.06 93 ARG A O 1
ATOM 736 N N . LYS A 1 94 ? -3.386 14.813 20.942 1.00 98.00 94 LYS A N 1
ATOM 737 C CA . LYS A 1 94 ? -4.798 14.420 20.896 1.00 98.00 94 LYS A CA 1
ATOM 738 C C . LYS A 1 94 ? -4.975 13.079 20.184 1.00 98.00 94 LYS A C 1
ATOM 740 O O . LYS A 1 94 ? -5.632 12.198 20.734 1.00 98.00 94 LYS A O 1
ATOM 745 N N . ALA A 1 95 ? -4.351 12.894 19.020 1.00 97.81 95 ALA A N 1
ATOM 746 C CA . ALA A 1 95 ? -4.428 11.648 18.255 1.00 97.81 95 ALA A CA 1
ATOM 747 C C . ALA A 1 95 ? -3.917 10.441 19.055 1.00 97.81 95 ALA A C 1
ATOM 749 O O . ALA A 1 95 ? -4.595 9.424 19.166 1.00 97.81 95 ALA A O 1
ATOM 750 N N . ASN A 1 96 ? -2.739 10.567 19.669 1.00 98.00 96 ASN A N 1
ATOM 751 C CA . ASN A 1 96 ? -2.120 9.513 20.465 1.00 98.00 96 ASN A CA 1
ATOM 752 C C . ASN A 1 96 ? -2.947 9.182 21.716 1.00 98.00 96 ASN A C 1
ATOM 754 O O . ASN A 1 96 ? -3.081 8.010 22.059 1.00 98.00 96 ASN A O 1
ATOM 758 N N . ASN A 1 97 ? -3.537 10.186 22.374 1.00 98.12 97 ASN A N 1
ATOM 759 C CA . ASN A 1 97 ? -4.432 9.967 23.512 1.00 98.12 97 ASN A CA 1
ATOM 760 C C . ASN A 1 97 ? -5.708 9.219 23.100 1.00 98.12 97 ASN A C 1
ATOM 762 O O . ASN A 1 97 ? -6.084 8.253 23.762 1.00 98.12 97 ASN A O 1
ATOM 766 N N . LEU A 1 98 ? -6.344 9.621 21.993 1.00 97.38 98 LEU A N 1
ATOM 767 C CA . LEU A 1 98 ? -7.520 8.934 21.449 1.00 97.38 98 LEU A CA 1
ATOM 768 C C . LEU A 1 98 ? -7.194 7.488 21.066 1.00 97.38 98 LEU A C 1
ATOM 770 O O . LEU A 1 98 ? -7.925 6.575 21.440 1.00 97.38 98 LEU A O 1
ATOM 774 N N . ASN A 1 99 ? -6.063 7.264 20.393 1.00 97.31 99 ASN A N 1
ATOM 775 C CA . ASN A 1 99 ? -5.646 5.923 19.997 1.00 97.31 99 ASN A CA 1
ATOM 776 C C . ASN A 1 99 ? -5.364 5.031 21.213 1.00 97.31 99 ASN A C 1
ATOM 778 O O . ASN A 1 99 ? -5.787 3.881 21.239 1.00 97.31 99 ASN A O 1
ATOM 782 N N . ARG A 1 100 ? -4.721 5.562 22.263 1.00 96.75 100 ARG A N 1
ATOM 783 C CA . ARG A 1 100 ? -4.517 4.822 23.520 1.00 96.75 100 ARG A CA 1
ATOM 784 C C . ARG A 1 100 ? -5.831 4.477 24.198 1.00 96.75 100 ARG A C 1
ATOM 786 O O . ARG A 1 100 ? -5.969 3.358 24.671 1.00 96.75 100 ARG A O 1
ATOM 793 N N . LYS A 1 101 ? -6.776 5.416 24.231 1.00 96.56 101 LYS A N 1
ATOM 794 C CA . LYS A 1 101 ? -8.084 5.211 24.857 1.00 96.56 101 LYS A CA 1
ATOM 795 C C . LYS A 1 101 ? -8.900 4.130 24.141 1.00 96.56 101 LYS A C 1
ATOM 797 O O . LYS A 1 101 ? -9.500 3.304 24.811 1.00 96.56 101 LYS A O 1
ATOM 802 N N . ILE A 1 102 ? -8.915 4.143 22.808 1.00 95.06 102 ILE A N 1
ATOM 803 C CA . ILE A 1 102 ? -9.786 3.277 21.995 1.00 95.06 102 ILE A CA 1
ATOM 804 C C . ILE A 1 102 ? -9.115 1.931 21.684 1.00 95.06 102 ILE A C 1
ATOM 806 O O . ILE A 1 102 ? -9.728 0.881 21.816 1.00 95.06 102 ILE A O 1
ATOM 810 N N . ILE A 1 103 ? -7.839 1.948 21.294 1.00 93.12 103 ILE A N 1
ATOM 811 C CA . ILE A 1 103 ? -7.100 0.772 20.796 1.00 93.12 103 ILE A CA 1
ATOM 812 C C . ILE A 1 103 ? -6.183 0.168 21.873 1.00 93.12 103 ILE A C 1
ATOM 814 O O . ILE A 1 103 ? -5.609 -0.905 21.693 1.00 93.12 103 ILE A O 1
ATOM 818 N N . GLY A 1 104 ? -5.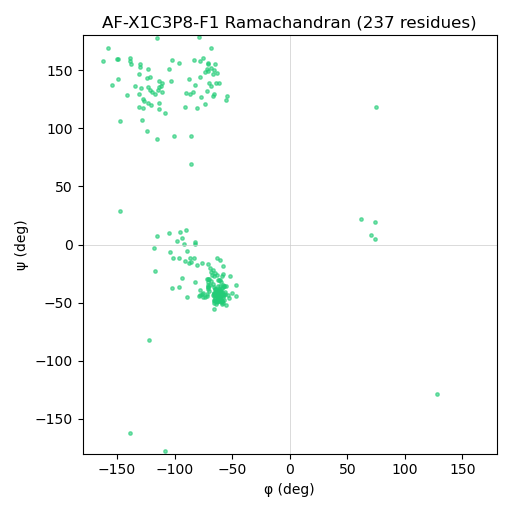975 0.866 22.993 1.00 93.06 104 GLY A N 1
ATOM 819 C CA . GLY A 1 104 ? -5.033 0.452 24.039 1.00 93.06 104 GLY A CA 1
ATOM 820 C C . GLY A 1 104 ? -3.559 0.660 23.669 1.00 93.06 104 GLY A C 1
ATOM 821 O O . GLY A 1 104 ? -2.671 0.263 24.423 1.00 93.06 104 GLY A O 1
ATOM 822 N N . LYS A 1 105 ? -3.257 1.272 22.512 1.00 92.06 105 LYS A N 1
ATOM 823 C CA . LYS A 1 105 ? -1.885 1.461 22.005 1.00 92.06 105 LYS A CA 1
ATOM 824 C C . LYS A 1 105 ? -1.627 2.896 21.568 1.00 92.06 105 LYS A C 1
ATOM 826 O O . LYS A 1 105 ? -2.509 3.577 21.058 1.00 92.06 105 LYS A O 1
ATOM 831 N N . GLY A 1 106 ? -0.393 3.356 21.757 1.00 94.44 106 GLY A N 1
ATOM 832 C CA . GLY A 1 106 ? 0.047 4.658 21.256 1.00 94.44 106 GLY A CA 1
ATOM 833 C C . GLY A 1 106 ? 0.299 4.664 19.752 1.00 94.44 106 GLY A C 1
ATOM 834 O O . GLY A 1 106 ? 0.524 3.615 19.149 1.00 94.44 106 GLY A O 1
ATOM 835 N N . LEU A 1 107 ? 0.307 5.860 19.171 1.00 95.31 107 LEU A N 1
ATOM 836 C CA . LEU A 1 107 ? 0.757 6.083 17.802 1.00 95.31 107 LEU A CA 1
ATOM 837 C C . LEU A 1 107 ? 2.278 6.199 17.773 1.00 95.31 107 LEU A C 1
ATOM 839 O O . LEU A 1 107 ? 2.872 6.875 18.610 1.00 95.31 107 LEU A O 1
ATOM 843 N N . SER A 1 108 ? 2.913 5.563 16.793 1.00 93.88 108 SER A N 1
ATOM 844 C CA . SER A 1 108 ? 4.310 5.851 16.475 1.00 93.88 108 SER A CA 1
ATOM 845 C C . SER A 1 108 ? 4.397 7.082 15.569 1.00 93.88 108 SER A C 1
ATOM 847 O O . SER A 1 108 ? 3.445 7.409 14.858 1.00 93.88 108 SER A O 1
ATOM 849 N N . TYR A 1 109 ? 5.562 7.735 15.525 1.00 93.12 109 TYR A N 1
ATOM 850 C CA . TYR A 1 109 ? 5.799 8.822 14.566 1.00 93.12 109 TYR A CA 1
ATOM 851 C C . TYR A 1 109 ? 5.689 8.360 13.108 1.00 93.12 109 TYR A C 1
ATOM 853 O O . TYR A 1 109 ? 5.272 9.134 12.253 1.00 93.12 109 TYR A O 1
ATOM 861 N N . GLN A 1 110 ? 6.013 7.094 12.821 1.00 90.56 110 GLN A N 1
ATOM 862 C CA . GLN A 1 110 ? 5.823 6.521 11.489 1.00 90.56 110 GLN A CA 1
ATOM 863 C C . GLN A 1 110 ? 4.341 6.521 11.096 1.00 90.56 110 GLN A C 1
ATOM 865 O O . GLN A 1 110 ? 4.012 6.999 10.016 1.00 90.56 110 GLN A O 1
ATOM 870 N N . VAL A 1 111 ? 3.455 6.051 11.983 1.00 93.38 111 VAL A N 1
ATOM 871 C CA . VAL A 1 111 ? 2.002 6.070 11.744 1.00 93.38 111 VAL A CA 1
ATOM 872 C C . VAL A 1 111 ? 1.483 7.507 11.677 1.00 93.38 111 VAL A C 1
ATOM 874 O O . VAL A 1 111 ? 0.700 7.841 10.795 1.00 93.38 111 VAL A O 1
ATOM 877 N N . TRP A 1 112 ? 1.955 8.390 12.560 1.00 95.88 112 TRP A N 1
ATOM 878 C CA . TRP A 1 112 ? 1.568 9.803 12.543 1.00 95.88 112 TRP A CA 1
ATOM 879 C C . TRP A 1 112 ? 1.869 10.482 11.199 1.00 95.88 112 TRP A C 1
ATOM 881 O O . TRP A 1 112 ? 1.018 11.185 10.661 1.00 95.88 112 TRP A O 1
ATOM 891 N N . ASN A 1 113 ? 3.042 10.227 10.618 1.00 94.50 113 ASN A N 1
ATOM 892 C CA . ASN A 1 113 ? 3.448 10.842 9.352 1.00 94.50 113 ASN A CA 1
ATOM 893 C C . ASN A 1 113 ? 2.605 10.389 8.148 1.00 94.50 113 ASN A C 1
ATOM 895 O O . ASN A 1 113 ? 2.556 11.106 7.151 1.00 94.50 113 ASN A O 1
ATOM 899 N N . ILE A 1 114 ? 1.940 9.231 8.228 1.00 95.44 114 ILE A N 1
ATOM 900 C CA . ILE A 1 114 ? 1.065 8.721 7.162 1.00 95.44 114 ILE A CA 1
ATOM 901 C C . ILE A 1 114 ? -0.420 9.057 7.395 1.00 95.44 114 ILE A C 1
ATOM 903 O O . ILE A 1 114 ? -1.211 8.970 6.460 1.00 95.44 114 ILE A O 1
ATOM 907 N N . ILE A 1 115 ? -0.816 9.535 8.584 1.00 97.25 115 ILE A N 1
ATOM 908 C CA . ILE A 1 115 ? -2.212 9.916 8.885 1.00 97.25 115 ILE A CA 1
ATOM 909 C C . ILE A 1 115 ? -2.846 10.849 7.845 1.00 97.25 115 ILE A C 1
ATOM 911 O O . ILE A 1 115 ? -4.002 10.601 7.507 1.00 97.25 115 ILE A O 1
ATOM 915 N N . PRO A 1 116 ? -2.168 11.879 7.296 1.00 97.12 116 PRO A N 1
ATOM 916 C CA . PRO A 1 116 ? -2.767 12.706 6.248 1.00 97.12 116 PRO A CA 1
ATOM 917 C C . PRO A 1 116 ? -3.240 11.888 5.036 1.00 97.12 116 PRO A C 1
ATOM 919 O O . PRO A 1 116 ? -4.350 12.091 4.554 1.00 97.12 116 PRO A O 1
ATOM 922 N N . LYS A 1 117 ? -2.449 10.894 4.614 1.00 98.12 117 LYS A N 1
ATOM 923 C CA . LYS A 1 117 ? -2.774 9.979 3.510 1.00 98.12 117 LYS A CA 1
ATOM 924 C C . LYS A 1 117 ? -3.881 8.990 3.861 1.00 98.12 117 LYS A C 1
ATOM 926 O O . LYS A 1 117 ? -4.748 8.730 3.027 1.00 98.12 117 LYS A O 1
ATOM 931 N N . ILE A 1 118 ? -3.879 8.485 5.099 1.00 98.06 118 ILE A N 1
ATOM 932 C CA . ILE A 1 118 ? -4.973 7.655 5.622 1.00 98.06 118 ILE A CA 1
ATOM 933 C C . ILE A 1 118 ? -6.275 8.457 5.571 1.00 98.06 118 ILE A C 1
ATOM 935 O O . ILE A 1 118 ? -7.260 7.981 5.031 1.00 98.06 118 ILE A O 1
ATOM 939 N N . ARG A 1 119 ? -6.267 9.702 6.063 1.00 98.19 119 ARG A N 1
ATOM 940 C CA . ARG A 1 119 ? -7.439 10.586 6.093 1.00 98.19 119 ARG A CA 1
ATOM 941 C C . ARG A 1 119 ? -7.968 10.912 4.697 1.00 98.19 119 ARG A C 1
ATOM 943 O O . ARG A 1 119 ? -9.178 10.920 4.502 1.00 98.19 119 ARG A O 1
ATOM 950 N N . GLU A 1 120 ? -7.079 11.204 3.747 1.00 97.94 120 GLU A N 1
ATOM 951 C CA . GLU A 1 120 ? -7.448 11.429 2.344 1.00 97.94 120 GLU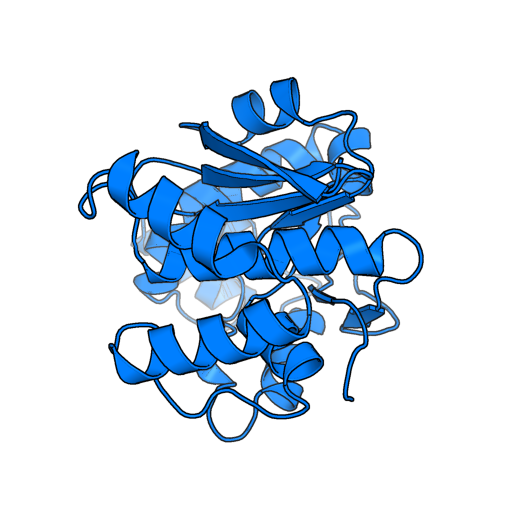 A CA 1
ATOM 952 C C . GLU A 1 120 ? -8.158 10.210 1.752 1.00 97.94 120 GLU A C 1
ATOM 954 O O . GLU A 1 120 ? -9.248 10.348 1.197 1.00 97.94 120 GLU A O 1
ATOM 959 N N . THR A 1 121 ? -7.553 9.030 1.902 1.00 98.31 121 THR A N 1
ATOM 960 C CA . THR A 1 121 ? -8.092 7.781 1.350 1.00 98.31 121 THR A CA 1
ATOM 961 C C . THR A 1 121 ? -9.411 7.423 2.016 1.00 98.31 121 THR A C 1
ATOM 963 O O . THR A 1 121 ? -10.390 7.171 1.324 1.00 98.31 121 THR A O 1
ATOM 966 N N . ASP A 1 122 ? -9.458 7.483 3.348 1.00 98.06 122 ASP A N 1
ATOM 967 C CA . ASP A 1 122 ? -10.644 7.208 4.153 1.00 98.06 122 ASP A CA 1
ATOM 968 C C . ASP A 1 122 ? -11.826 8.101 3.753 1.00 98.06 122 ASP A C 1
ATOM 970 O O . ASP A 1 122 ? -12.943 7.614 3.588 1.00 98.06 122 ASP A O 1
ATOM 974 N N . LYS A 1 123 ? -11.577 9.396 3.515 1.00 97.75 123 LYS A N 1
ATOM 975 C CA . LYS A 1 123 ? -12.600 10.320 3.014 1.00 97.75 123 LYS A CA 1
ATOM 976 C C . LYS A 1 123 ? -13.100 9.911 1.628 1.00 97.75 123 LYS A C 1
ATOM 978 O O . LYS A 1 123 ? -14.308 9.830 1.438 1.00 97.75 123 LYS A O 1
ATOM 983 N N . LEU A 1 124 ? -12.198 9.625 0.687 1.00 97.94 124 LEU A N 1
ATOM 984 C CA . LEU A 1 124 ? -12.576 9.232 -0.673 1.00 97.94 124 LEU A CA 1
ATOM 985 C C . LEU A 1 124 ? -13.437 7.961 -0.680 1.00 97.94 124 LEU A C 1
ATOM 987 O O . LEU A 1 124 ? -14.491 7.948 -1.310 1.00 97.94 124 LEU A O 1
ATOM 991 N N . VAL A 1 125 ? -13.014 6.905 0.024 1.00 97.25 125 VAL A N 1
ATOM 992 C CA . VAL A 1 125 ? -13.753 5.629 0.040 1.00 97.25 125 VAL A CA 1
ATOM 993 C C . VAL A 1 125 ? -15.062 5.725 0.827 1.00 97.25 125 VAL A C 1
ATOM 995 O O . VAL A 1 125 ? -16.022 5.044 0.482 1.00 97.25 125 VAL A O 1
ATOM 998 N N . THR A 1 126 ? -15.135 6.588 1.847 1.00 96.06 126 THR A N 1
ATOM 999 C CA . THR A 1 126 ? -16.380 6.825 2.599 1.00 96.06 126 THR A CA 1
ATOM 1000 C C . THR A 1 126 ? -17.395 7.609 1.762 1.00 96.06 126 THR A C 1
ATOM 1002 O O . THR A 1 126 ? -18.579 7.280 1.768 1.00 96.06 126 THR A O 1
ATOM 1005 N N . ASP A 1 127 ? -16.942 8.636 1.038 1.00 95.75 127 ASP A N 1
ATOM 1006 C CA . ASP A 1 127 ? -17.818 9.573 0.325 1.00 95.75 127 ASP A CA 1
ATOM 1007 C C . ASP A 1 127 ? -18.180 9.083 -1.098 1.00 95.75 127 ASP A C 1
ATOM 1009 O O . ASP A 1 127 ? -19.132 9.584 -1.699 1.00 95.75 127 ASP A O 1
ATOM 1013 N N . ASN A 1 128 ? -17.451 8.105 -1.658 1.00 95.00 128 ASN A N 1
ATOM 1014 C CA . ASN A 1 128 ? -17.648 7.608 -3.022 1.00 95.00 128 ASN A CA 1
ATOM 1015 C C . ASN A 1 128 ? -17.783 6.075 -3.071 1.00 95.00 128 ASN A C 1
ATOM 1017 O O . ASN A 1 128 ? -16.809 5.327 -2.973 1.00 95.00 128 ASN A O 1
ATOM 1021 N N . SER A 1 129 ? -19.007 5.600 -3.318 1.00 88.88 129 SER A N 1
ATOM 1022 C CA . SER A 1 129 ? -19.329 4.168 -3.363 1.00 88.88 129 SER A CA 1
ATOM 1023 C C . SER A 1 129 ? -18.642 3.405 -4.501 1.00 88.88 129 SER A C 1
ATOM 1025 O O . SER A 1 129 ? -18.447 2.196 -4.379 1.00 88.88 129 SER A O 1
ATOM 1027 N N . ASN A 1 130 ? -18.256 4.075 -5.593 1.00 92.75 130 ASN A N 1
ATOM 1028 C CA . ASN A 1 130 ? -17.470 3.449 -6.655 1.00 92.75 130 ASN A CA 1
ATOM 1029 C C . ASN A 1 130 ? -16.002 3.298 -6.232 1.00 92.75 130 ASN A C 1
ATOM 1031 O O . ASN A 1 130 ? -15.423 2.231 -6.417 1.00 92.75 130 ASN A O 1
ATOM 1035 N N . ALA A 1 131 ? -15.426 4.321 -5.591 1.00 94.12 131 ALA A N 1
ATOM 1036 C CA . ALA A 1 131 ? -14.067 4.249 -5.051 1.00 94.12 131 ALA A CA 1
ATOM 1037 C C . ALA A 1 131 ? -13.928 3.116 -4.029 1.00 94.12 131 ALA A C 1
ATOM 1039 O O . ALA A 1 131 ? -12.976 2.346 -4.107 1.00 94.12 131 ALA A O 1
ATOM 1040 N N . HIS A 1 132 ? -14.922 2.954 -3.150 1.00 88.38 132 HIS A N 1
ATOM 1041 C CA . HIS A 1 132 ? -14.982 1.851 -2.187 1.00 88.38 132 HIS A CA 1
ATOM 1042 C C . HIS A 1 132 ? -14.891 0.461 -2.851 1.00 88.38 132 HIS A C 1
ATOM 1044 O O . HIS A 1 132 ? -14.277 -0.443 -2.299 1.00 88.38 132 HIS A O 1
ATOM 1050 N N . LYS A 1 133 ? -15.465 0.268 -4.045 1.00 88.69 133 LYS A N 1
ATOM 1051 C CA . LYS A 1 133 ? -15.439 -1.036 -4.736 1.00 88.69 133 LYS A CA 1
ATOM 1052 C C . LYS A 1 133 ? -14.142 -1.296 -5.500 1.00 88.69 133 LYS A C 1
ATOM 1054 O O . LYS A 1 133 ? -13.754 -2.448 -5.665 1.00 88.69 133 LYS A O 1
ATOM 1059 N N . VAL A 1 134 ? -13.520 -0.239 -6.020 1.00 93.88 134 VAL A N 1
ATOM 1060 C CA . VAL A 1 134 ? -12.397 -0.341 -6.965 1.00 93.88 134 VAL A CA 1
ATOM 1061 C C . VAL A 1 134 ? -11.040 -0.236 -6.263 1.00 93.88 134 VAL A C 1
ATOM 1063 O O . VAL A 1 134 ? -10.092 -0.907 -6.672 1.00 93.88 134 VAL A O 1
ATOM 1066 N N . ILE A 1 135 ? -10.934 0.596 -5.221 1.00 97.62 135 ILE A N 1
ATOM 1067 C CA . ILE A 1 135 ? -9.700 0.802 -4.457 1.00 97.62 135 ILE A CA 1
ATOM 1068 C C . ILE A 1 135 ? -9.665 -0.179 -3.289 1.00 97.62 135 ILE A C 1
ATOM 1070 O O . ILE A 1 135 ? -10.502 -0.111 -2.392 1.00 97.62 135 ILE A O 1
ATOM 1074 N N . ARG A 1 136 ? -8.661 -1.057 -3.275 1.00 97.88 136 ARG A N 1
ATOM 1075 C CA . ARG A 1 136 ? -8.463 -2.055 -2.216 1.00 97.88 136 ARG A CA 1
ATOM 1076 C C . ARG A 1 136 ? -7.072 -1.919 -1.605 1.00 97.88 136 ARG A C 1
ATOM 1078 O O . ARG A 1 136 ? -6.098 -1.620 -2.300 1.00 97.88 136 ARG A O 1
ATOM 1085 N N . GLU A 1 137 ? -6.974 -2.137 -0.299 1.00 98.50 137 GLU A N 1
ATOM 1086 C CA . GLU A 1 137 ? -5.693 -2.116 0.407 1.00 98.50 137 GLU A CA 1
ATOM 1087 C C . GLU A 1 137 ? -4.877 -3.352 0.045 1.00 98.50 137 GLU A C 1
ATOM 1089 O O . GLU A 1 137 ? -5.360 -4.481 0.109 1.00 98.50 137 GLU A O 1
ATOM 1094 N N . SER A 1 138 ? -3.612 -3.140 -0.291 1.00 98.50 138 SER A N 1
ATOM 1095 C CA . SER A 1 138 ? -2.634 -4.198 -0.520 1.00 98.50 138 SER A CA 1
ATOM 1096 C C . SER A 1 138 ? -1.316 -3.795 0.123 1.00 98.50 138 SER A C 1
ATOM 1098 O O . SER A 1 138 ? -1.041 -2.614 0.291 1.00 98.50 138 SER A O 1
ATOM 110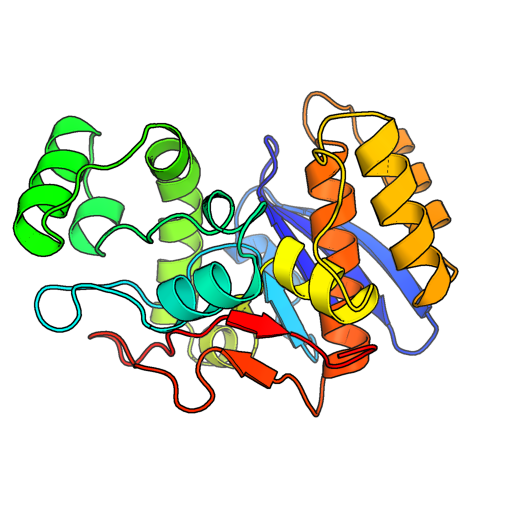0 N N . HIS A 1 139 ? -0.476 -4.768 0.465 1.00 98.25 139 HIS A N 1
ATOM 1101 C CA . HIS A 1 139 ? 0.772 -4.503 1.175 1.00 98.25 139 HIS A CA 1
ATOM 1102 C C . HIS A 1 139 ? 1.976 -5.048 0.388 1.00 98.25 139 HIS A C 1
ATOM 1104 O O . HIS A 1 139 ? 2.063 -6.266 0.194 1.00 98.25 139 HIS A O 1
ATOM 1110 N N . PRO A 1 140 ? 2.967 -4.219 0.002 1.00 98.19 140 PRO A N 1
ATOM 1111 C CA . PRO A 1 140 ? 4.088 -4.634 -0.844 1.00 98.19 140 PRO A CA 1
ATOM 1112 C C . PRO A 1 140 ? 4.845 -5.860 -0.328 1.00 98.19 140 PRO A C 1
ATOM 1114 O O . PRO A 1 140 ? 5.130 -6.780 -1.087 1.00 98.19 140 PRO A O 1
ATOM 1117 N N . GLU A 1 141 ? 5.132 -5.954 0.978 1.00 97.94 141 GLU A N 1
ATOM 1118 C CA . GLU A 1 141 ? 5.820 -7.143 1.516 1.00 97.94 141 GLU A CA 1
ATOM 1119 C C . GLU A 1 141 ? 4.977 -8.431 1.408 1.00 97.94 141 GLU A C 1
ATOM 1121 O O . GLU A 1 141 ? 5.563 -9.508 1.306 1.00 97.94 141 GLU A O 1
ATOM 1126 N N . ILE A 1 142 ? 3.637 -8.344 1.392 1.00 98.38 142 ILE A N 1
ATOM 1127 C CA . ILE A 1 142 ? 2.750 -9.495 1.140 1.00 98.38 142 ILE A CA 1
ATOM 1128 C C . ILE A 1 142 ? 2.802 -9.866 -0.344 1.00 98.38 142 ILE A C 1
ATOM 1130 O O . ILE A 1 142 ? 2.984 -11.041 -0.666 1.00 98.38 142 ILE A O 1
ATOM 1134 N N . CYS A 1 143 ? 2.738 -8.879 -1.244 1.00 98.44 143 CYS A N 1
ATOM 1135 C CA . CYS A 1 143 ? 2.908 -9.089 -2.683 1.00 98.44 143 CYS A CA 1
ATOM 1136 C C . CYS A 1 143 ? 4.243 -9.785 -2.981 1.00 98.44 143 CYS A C 1
ATOM 1138 O O . CYS A 1 143 ? 4.269 -10.849 -3.597 1.00 98.44 143 CYS A O 1
ATOM 1140 N N . PHE A 1 144 ? 5.353 -9.246 -2.467 1.00 98.19 144 PHE A N 1
ATOM 1141 C CA . PHE A 1 144 ? 6.681 -9.836 -2.627 1.00 98.19 144 PHE A CA 1
ATOM 1142 C C . PHE A 1 144 ? 6.790 -11.231 -2.013 1.00 98.19 144 PHE A C 1
ATOM 1144 O O . PHE A 1 144 ? 7.433 -12.096 -2.606 1.00 98.19 144 PHE A O 1
ATOM 1151 N N . TRP A 1 145 ? 6.179 -11.466 -0.848 1.00 98.00 145 TRP A N 1
ATOM 1152 C CA . TRP A 1 145 ? 6.134 -12.795 -0.238 1.00 98.00 145 TRP A CA 1
ATOM 1153 C C . TRP A 1 145 ? 5.427 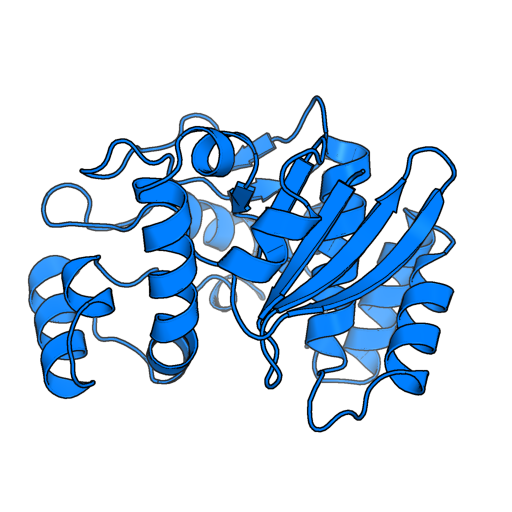-13.805 -1.147 1.00 98.00 145 TRP A C 1
ATOM 1155 O O . TRP A 1 145 ? 5.997 -14.864 -1.414 1.00 98.00 145 TRP A O 1
ATOM 1165 N N . SER A 1 146 ? 4.255 -13.453 -1.683 1.00 97.62 146 SER A N 1
ATOM 1166 C CA . SER A 1 146 ? 3.508 -14.311 -2.608 1.00 97.62 146 SER A CA 1
ATOM 1167 C C . SER A 1 146 ? 4.293 -14.573 -3.899 1.00 97.62 146 SER A C 1
ATOM 1169 O O . SER A 1 146 ? 4.445 -15.724 -4.314 1.00 97.62 146 SER A O 1
ATOM 1171 N N . MET A 1 147 ? 4.878 -13.526 -4.501 1.00 97.56 147 MET A N 1
ATOM 1172 C CA . MET A 1 147 ? 5.701 -13.644 -5.712 1.00 97.56 147 MET A CA 1
ATOM 1173 C C . MET A 1 147 ? 6.930 -14.524 -5.481 1.00 97.56 147 MET A C 1
ATOM 1175 O O . MET A 1 147 ? 7.308 -15.295 -6.356 1.00 97.56 147 MET A O 1
ATOM 1179 N N . ALA A 1 148 ? 7.602 -14.404 -4.336 1.00 97.00 148 ALA A N 1
ATOM 1180 C CA . ALA A 1 148 ? 8.861 -15.097 -4.069 1.00 97.00 148 ALA A CA 1
ATOM 1181 C C . ALA A 1 148 ? 8.701 -16.473 -3.406 1.00 97.00 148 ALA A C 1
ATOM 1183 O O . ALA A 1 148 ? 9.681 -17.216 -3.348 1.00 97.00 148 ALA A O 1
ATOM 1184 N N . GLY A 1 149 ? 7.518 -16.796 -2.874 1.00 96.56 149 GLY A N 1
ATOM 1185 C CA . GLY A 1 149 ? 7.282 -17.983 -2.041 1.00 96.56 149 GLY A CA 1
ATOM 1186 C C . GLY A 1 149 ? 7.937 -17.903 -0.654 1.00 96.56 149 GLY A C 1
ATOM 1187 O O . GLY A 1 149 ? 8.002 -18.891 0.071 1.00 96.56 149 GLY A O 1
ATOM 1188 N N . LYS A 1 150 ? 8.491 -16.741 -0.286 1.00 95.44 150 LYS A N 1
ATOM 1189 C CA . LYS A 1 150 ? 9.185 -16.494 0.985 1.00 95.44 150 LYS A CA 1
ATOM 1190 C C . LYS A 1 150 ? 9.311 -15.000 1.260 1.00 95.44 150 LYS A C 1
ATOM 1192 O O . LYS A 1 150 ? 9.314 -14.184 0.343 1.00 95.44 150 LYS A O 1
ATOM 1197 N N . VAL A 1 151 ? 9.484 -14.637 2.529 1.00 96.12 151 VAL A N 1
ATOM 1198 C CA . VAL A 1 151 ? 9.704 -13.237 2.924 1.00 96.12 151 VAL A CA 1
ATOM 1199 C C . VAL A 1 151 ? 11.046 -12.712 2.401 1.00 96.12 151 VAL A C 1
ATOM 1201 O O . VAL A 1 151 ? 12.030 -13.453 2.339 1.00 96.12 151 VAL A O 1
ATOM 1204 N N . MET A 1 152 ? 11.098 -11.421 2.059 1.00 96.12 152 MET A N 1
ATOM 1205 C CA . MET A 1 152 ? 12.317 -10.773 1.560 1.00 96.12 152 MET A CA 1
ATOM 1206 C C . MET A 1 152 ? 13.444 -10.812 2.597 1.00 96.12 152 MET A C 1
ATOM 1208 O O . MET A 1 152 ? 13.226 -10.572 3.789 1.00 96.12 152 MET A O 1
ATOM 1212 N N . THR A 1 153 ? 14.667 -11.079 2.144 1.00 95.44 153 THR A N 1
ATOM 1213 C CA . THR A 1 153 ? 15.846 -11.242 3.004 1.00 95.44 153 THR A CA 1
ATOM 1214 C C . THR A 1 153 ? 16.382 -9.893 3.453 1.00 95.44 153 THR A C 1
ATOM 1216 O O . THR A 1 153 ? 16.699 -9.700 4.628 1.00 95.44 153 THR A O 1
ATOM 1219 N N . TYR A 1 154 ? 16.475 -8.944 2.522 1.00 95.50 154 TYR A N 1
ATOM 1220 C CA . TYR A 1 154 ? 17.125 -7.663 2.758 1.00 95.50 154 TYR A CA 1
ATOM 1221 C C . TYR A 1 154 ? 16.099 -6.545 2.988 1.00 95.50 154 TYR A C 1
ATOM 1223 O O . TYR A 1 154 ? 14.915 -6.625 2.634 1.00 95.50 154 TYR A O 1
ATOM 1231 N N . SER A 1 155 ? 16.551 -5.470 3.631 1.00 93.81 155 SER A N 1
ATOM 1232 C CA . SER A 1 155 ? 15.764 -4.241 3.753 1.00 93.81 155 SER A CA 1
ATOM 1233 C C . SER A 1 155 ? 15.627 -3.560 2.392 1.00 93.81 155 SER A C 1
ATOM 1235 O O . SER A 1 155 ? 16.625 -3.402 1.690 1.00 93.81 155 SER A O 1
ATOM 1237 N N . LYS A 1 156 ? 14.417 -3.088 2.055 1.00 91.62 156 LYS A N 1
ATOM 1238 C CA . LYS A 1 156 ? 14.125 -2.366 0.803 1.00 91.62 156 LYS A CA 1
ATOM 1239 C C . LYS A 1 156 ? 14.969 -1.100 0.602 1.00 91.62 156 LYS A C 1
ATOM 1241 O O . LYS A 1 156 ? 15.141 -0.644 -0.520 1.00 91.62 156 LYS A O 1
ATOM 1246 N N . LYS A 1 157 ? 15.565 -0.576 1.680 1.00 90.56 157 LYS A N 1
ATOM 1247 C CA . LYS A 1 157 ? 16.421 0.620 1.657 1.00 90.56 157 LYS A CA 1
ATOM 1248 C C . LYS A 1 157 ? 17.874 0.346 1.251 1.00 90.56 157 LYS A C 1
ATOM 1250 O O . LYS A 1 157 ? 18.617 1.295 1.013 1.00 90.56 157 LYS A O 1
ATOM 1255 N N . THR A 1 158 ? 18.307 -0.916 1.188 1.00 96.19 158 THR A N 1
ATOM 1256 C CA . THR A 1 158 ? 19.680 -1.270 0.788 1.00 96.19 158 THR A CA 1
ATOM 1257 C C . THR A 1 158 ? 19.750 -1.629 -0.693 1.00 96.19 158 THR A C 1
ATOM 1259 O O . THR A 1 158 ? 18.776 -2.088 -1.286 1.00 96.19 158 THR A O 1
ATOM 1262 N N . ALA A 1 159 ? 20.934 -1.493 -1.298 1.00 96.50 159 ALA A N 1
ATOM 1263 C CA . ALA A 1 159 ? 21.156 -1.939 -2.676 1.00 96.50 159 ALA A CA 1
ATOM 1264 C C . ALA A 1 159 ? 20.842 -3.438 -2.861 1.00 96.50 159 ALA A C 1
ATOM 1266 O O . ALA A 1 159 ? 20.304 -3.834 -3.891 1.00 96.50 159 ALA A O 1
ATOM 1267 N N . GLY A 1 160 ? 21.127 -4.263 -1.844 1.00 97.88 160 GLY A N 1
ATOM 1268 C CA . GLY A 1 160 ? 20.769 -5.682 -1.835 1.00 97.88 160 GLY A CA 1
ATOM 1269 C C . GLY A 1 160 ? 19.257 -5.914 -1.879 1.00 97.88 160 GLY A C 1
ATOM 1270 O O . GLY A 1 160 ? 18.802 -6.726 -2.676 1.00 97.88 160 GLY A O 1
ATOM 1271 N N . GLY A 1 161 ? 18.474 -5.165 -1.094 1.00 97.25 161 GLY A N 1
ATOM 1272 C CA . GLY A 1 161 ? 17.013 -5.295 -1.086 1.00 97.25 161 GLY A CA 1
ATOM 1273 C C . GLY A 1 161 ? 16.323 -4.751 -2.330 1.00 97.25 161 GLY A C 1
ATOM 1274 O O . GLY A 1 161 ? 15.295 -5.301 -2.722 1.00 97.25 161 GLY A O 1
ATOM 1275 N N . ILE A 1 162 ? 16.903 -3.735 -2.974 1.00 97.88 162 ILE A N 1
ATOM 1276 C CA . ILE A 1 162 ? 16.455 -3.254 -4.289 1.00 97.88 162 ILE A CA 1
ATOM 1277 C C . ILE A 1 162 ? 16.686 -4.340 -5.346 1.00 97.88 162 ILE A C 1
ATOM 1279 O O . ILE A 1 162 ? 15.752 -4.715 -6.050 1.00 97.88 162 ILE A O 1
ATOM 1283 N N . ARG A 1 163 ? 17.902 -4.906 -5.420 1.00 98.25 163 ARG A N 1
ATOM 1284 C CA . ARG A 1 163 ? 18.220 -5.989 -6.370 1.00 98.25 163 ARG A CA 1
ATOM 1285 C C . ARG A 1 163 ? 17.372 -7.238 -6.142 1.00 98.25 163 ARG A C 1
ATOM 1287 O O . ARG A 1 163 ? 16.934 -7.851 -7.108 1.00 98.25 163 ARG A O 1
ATOM 1294 N N . GLU A 1 164 ? 17.135 -7.609 -4.883 1.00 98.38 164 GLU A N 1
ATOM 1295 C CA . GLU A 1 164 ? 16.271 -8.740 -4.522 1.00 98.38 164 GLU A CA 1
ATOM 1296 C C . GLU A 1 164 ? 14.854 -8.549 -5.081 1.00 98.38 164 GLU A C 1
ATOM 1298 O O . GLU A 1 164 ? 14.355 -9.421 -5.789 1.00 98.38 164 GLU A O 1
ATOM 1303 N N . ARG A 1 165 ? 14.241 -7.383 -4.839 1.00 98.38 165 ARG A N 1
ATOM 1304 C CA . ARG A 1 165 ? 12.885 -7.064 -5.311 1.00 98.38 165 ARG A CA 1
ATOM 1305 C C . ARG A 1 165 ? 12.798 -6.977 -6.828 1.00 98.38 165 ARG A C 1
ATOM 1307 O O . ARG A 1 165 ? 11.897 -7.578 -7.399 1.00 98.38 165 ARG A O 1
ATOM 1314 N N . LEU A 1 166 ? 13.751 -6.313 -7.487 1.00 98.38 166 LEU A N 1
ATOM 1315 C CA . LEU A 1 166 ? 13.795 -6.246 -8.953 1.00 98.38 166 LEU A CA 1
ATOM 1316 C C . LEU A 1 166 ? 13.932 -7.632 -9.586 1.00 98.38 166 LEU A C 1
ATOM 1318 O O . LEU A 1 166 ? 13.248 -7.917 -10.562 1.00 98.38 166 LEU A O 1
ATOM 1322 N N . LYS A 1 167 ? 14.757 -8.520 -9.014 1.00 98.19 167 LYS A N 1
ATOM 1323 C CA . LYS A 1 167 ? 14.883 -9.901 -9.498 1.00 98.19 167 LYS A CA 1
ATOM 1324 C C . LYS A 1 167 ? 13.556 -10.658 -9.405 1.00 98.19 167 LYS A C 1
ATOM 1326 O O . LYS A 1 167 ? 13.205 -11.375 -10.338 1.00 98.19 167 LYS A O 1
ATOM 1331 N N . ILE A 1 168 ? 12.832 -10.512 -8.293 1.00 98.25 168 ILE A N 1
ATOM 1332 C CA . ILE A 1 168 ? 11.517 -11.142 -8.115 1.00 98.25 168 ILE A CA 1
ATOM 1333 C C . ILE A 1 168 ? 10.498 -10.550 -9.089 1.00 98.25 168 ILE A C 1
ATOM 1335 O O . ILE A 1 168 ? 9.859 -11.315 -9.807 1.00 98.25 168 ILE A O 1
ATOM 1339 N N . LEU A 1 169 ? 10.408 -9.222 -9.177 1.00 98.19 169 LEU A N 1
ATOM 1340 C CA . LEU A 1 169 ? 9.495 -8.528 -10.083 1.00 98.19 169 LEU A CA 1
ATOM 1341 C C . LEU A 1 169 ? 9.743 -8.911 -11.541 1.00 98.19 169 LEU A C 1
ATOM 1343 O O . LEU A 1 169 ? 8.821 -9.354 -12.208 1.00 98.19 169 LEU A O 1
ATOM 1347 N N . LYS A 1 170 ? 10.997 -8.887 -12.004 1.00 97.56 170 LYS A N 1
ATOM 1348 C CA . LYS A 1 170 ? 11.368 -9.293 -13.369 1.00 97.56 170 LYS A CA 1
ATOM 1349 C C . LYS A 1 170 ? 10.978 -10.737 -13.698 1.00 97.56 170 LYS A C 1
ATOM 1351 O O . LYS A 1 170 ? 10.762 -11.056 -14.860 1.00 97.56 170 LYS A O 1
ATOM 1356 N N . SER A 1 171 ? 10.890 -11.610 -12.688 1.00 96.62 171 SER A N 1
ATOM 1357 C CA . SER A 1 171 ? 10.474 -13.008 -12.875 1.00 96.62 171 SER A CA 1
ATOM 1358 C C . SER A 1 171 ? 8.968 -13.196 -13.074 1.00 96.62 171 SER A C 1
ATOM 1360 O O . SER A 1 171 ? 8.568 -14.275 -13.499 1.00 96.62 171 SER A O 1
ATOM 1362 N N . VAL A 1 172 ? 8.154 -12.190 -12.741 1.00 95.88 172 VAL A N 1
ATOM 1363 C CA . VAL A 1 172 ? 6.688 -12.215 -12.901 1.00 95.88 172 VAL A CA 1
ATOM 1364 C C . VAL A 1 172 ? 6.186 -11.156 -13.886 1.00 95.88 172 VAL A C 1
ATOM 1366 O O . VAL A 1 172 ? 5.123 -11.323 -14.461 1.00 95.88 172 VAL A O 1
ATOM 1369 N N . TYR A 1 173 ? 6.958 -10.092 -14.114 1.00 96.81 173 TYR A N 1
ATOM 1370 C CA . TYR A 1 173 ? 6.662 -9.019 -15.054 1.00 96.81 173 TYR A CA 1
ATOM 1371 C C . TYR A 1 173 ? 7.966 -8.473 -15.654 1.00 96.81 173 TYR A C 1
ATOM 1373 O O . TYR A 1 173 ? 8.755 -7.788 -14.998 1.00 96.81 173 TYR A O 1
ATOM 1381 N N . SER A 1 174 ? 8.227 -8.800 -16.920 1.00 96.25 174 SER A N 1
ATOM 1382 C CA . SER A 1 174 ? 9.529 -8.578 -17.572 1.00 96.25 174 SER A CA 1
ATOM 1383 C C . SER A 1 174 ? 9.932 -7.099 -17.662 1.00 96.25 174 SER A C 1
ATOM 1385 O O . SER A 1 174 ? 11.122 -6.789 -17.565 1.00 96.25 174 SER A O 1
ATOM 1387 N N . ARG A 1 175 ? 8.957 -6.182 -17.772 1.00 97.19 175 ARG A N 1
ATOM 1388 C CA . ARG A 1 175 ? 9.183 -4.728 -17.878 1.00 97.19 175 ARG A CA 1
ATOM 1389 C C . ARG A 1 175 ? 9.407 -4.025 -16.533 1.00 97.19 175 ARG A C 1
ATOM 1391 O O . ARG A 1 175 ? 9.625 -2.819 -16.509 1.00 97.19 175 ARG A O 1
ATOM 1398 N N . SER A 1 176 ? 9.401 -4.722 -15.391 1.00 97.69 176 SER A N 1
ATOM 1399 C CA . SER A 1 176 ? 9.560 -4.062 -14.080 1.00 97.69 176 SER A CA 1
ATOM 1400 C C . SER A 1 176 ? 10.850 -3.245 -13.941 1.00 97.69 176 SER A C 1
ATOM 1402 O O . SER A 1 176 ? 10.847 -2.197 -13.300 1.00 97.69 176 SER A O 1
ATOM 1404 N N . GLU A 1 177 ? 11.955 -3.709 -14.529 1.00 97.81 177 GLU A N 1
ATOM 1405 C CA . GLU A 1 177 ? 13.236 -2.991 -14.493 1.00 97.81 177 GLU A CA 1
ATOM 1406 C C . GLU A 1 177 ? 13.213 -1.724 -15.364 1.00 97.81 177 GLU A C 1
ATOM 1408 O O . GLU A 1 177 ? 13.769 -0.699 -14.973 1.00 97.81 177 GLU A O 1
ATOM 1413 N N . GLU A 1 178 ? 12.503 -1.764 -16.494 1.00 98.44 178 GLU A N 1
ATOM 1414 C CA . GLU A 1 178 ? 12.269 -0.609 -17.366 1.00 98.44 178 GLU A CA 1
ATOM 1415 C C . GLU A 1 178 ? 11.465 0.474 -16.636 1.00 98.44 178 GLU A C 1
ATOM 1417 O O . GLU A 1 178 ? 11.905 1.620 -16.571 1.00 98.44 178 GLU A O 1
ATOM 1422 N N . ILE A 1 179 ? 10.348 0.100 -15.994 1.00 98.56 179 ILE A N 1
ATOM 1423 C CA . ILE A 1 179 ? 9.520 1.028 -15.203 1.00 98.56 179 ILE A CA 1
ATOM 1424 C C . ILE A 1 179 ? 10.348 1.670 -14.087 1.00 98.56 179 ILE A C 1
ATOM 1426 O O . ILE A 1 179 ? 10.284 2.882 -13.872 1.00 98.56 179 ILE A O 1
ATOM 1430 N N . PHE A 1 180 ? 11.142 0.860 -13.379 1.00 98.62 180 PHE A N 1
ATOM 1431 C CA . PHE A 1 180 ? 11.984 1.342 -12.291 1.00 98.62 180 PHE A CA 1
ATOM 1432 C C . PHE A 1 180 ? 12.999 2.381 -12.780 1.00 98.62 180 PHE A C 1
ATOM 1434 O O . PHE A 1 180 ? 13.097 3.458 -12.192 1.00 98.62 180 PHE A O 1
ATOM 1441 N N . ASN A 1 181 ? 13.717 2.095 -13.869 1.00 98.50 181 ASN A N 1
ATOM 1442 C CA . ASN A 1 181 ? 14.706 3.016 -14.431 1.00 98.50 181 ASN A CA 1
ATOM 1443 C C . ASN A 1 181 ? 14.051 4.290 -14.981 1.00 98.50 181 ASN A C 1
ATOM 1445 O O . ASN A 1 181 ? 14.513 5.388 -14.669 1.00 98.50 181 ASN A O 1
ATOM 1449 N N . TYR A 1 182 ? 12.923 4.166 -15.684 1.00 98.62 182 TYR A N 1
ATOM 1450 C CA . TYR A 1 182 ? 12.171 5.316 -16.184 1.00 98.62 182 TYR A CA 1
ATOM 1451 C C . TYR A 1 182 ? 11.714 6.245 -15.045 1.00 98.62 182 TYR A C 1
ATOM 1453 O O . TYR A 1 182 ? 11.827 7.468 -15.143 1.00 98.62 182 TYR A O 1
ATOM 1461 N N . ALA A 1 183 ? 11.269 5.689 -13.913 1.00 98.50 183 ALA A N 1
ATOM 1462 C CA . ALA A 1 183 ? 10.915 6.479 -12.733 1.00 98.50 183 ALA A CA 1
ATOM 1463 C C . ALA A 1 183 ? 12.120 7.198 -12.103 1.00 98.50 183 ALA A C 1
ATOM 1465 O O . ALA A 1 183 ? 11.978 8.338 -11.653 1.00 98.50 183 ALA A O 1
ATOM 1466 N N . LEU A 1 184 ? 13.303 6.569 -12.094 1.00 98.06 184 LEU A N 1
ATOM 1467 C CA . LEU A 1 184 ? 14.542 7.194 -11.611 1.00 98.06 184 LEU A CA 1
ATOM 1468 C C . LEU A 1 184 ? 15.006 8.361 -12.490 1.00 98.06 184 LEU A C 1
ATOM 1470 O O . LEU A 1 184 ? 15.580 9.316 -11.966 1.00 98.06 184 LEU A O 1
ATOM 1474 N N . GLU A 1 185 ? 14.779 8.277 -13.799 1.00 98.19 185 GLU A N 1
ATOM 1475 C CA . GLU A 1 185 ? 15.104 9.340 -14.754 1.00 98.19 185 GLU A CA 1
ATOM 1476 C C . GLU A 1 185 ? 14.099 10.493 -14.673 1.00 98.19 185 GLU A C 1
ATOM 1478 O O . GLU A 1 185 ? 14.487 11.662 -14.612 1.00 98.19 185 GLU A O 1
ATOM 1483 N N . LYS A 1 186 ? 12.801 10.169 -14.614 1.00 98.31 186 LYS A N 1
ATOM 1484 C CA . LYS A 1 186 ? 11.710 11.152 -14.606 1.00 98.31 186 LYS A CA 1
ATOM 1485 C C . LYS A 1 186 ? 11.625 11.936 -13.295 1.00 98.31 186 LYS A C 1
ATOM 1487 O O . LYS A 1 186 ? 11.317 13.129 -13.312 1.00 98.31 186 LYS A O 1
ATOM 1492 N N . TYR A 1 187 ? 11.892 11.299 -12.150 1.00 97.88 187 TYR A N 1
ATOM 1493 C CA . TYR A 1 187 ? 11.682 11.903 -10.833 1.00 97.88 187 TYR A CA 1
ATOM 1494 C C . TYR A 1 187 ? 12.942 11.926 -9.969 1.00 97.88 187 TYR A C 1
ATOM 1496 O O . TYR A 1 187 ? 13.659 10.945 -9.792 1.00 97.88 187 TYR A O 1
ATOM 1504 N N . LYS A 1 188 ? 13.184 13.071 -9.319 1.00 97.00 188 LYS A N 1
ATOM 1505 C CA . LYS A 1 188 ? 14.303 13.212 -8.377 1.00 97.00 188 LYS A CA 1
ATOM 1506 C C . LYS A 1 188 ? 14.043 12.394 -7.109 1.00 97.00 188 LYS A C 1
ATOM 1508 O O . LYS A 1 188 ? 12.983 12.513 -6.496 1.00 97.00 188 LYS A O 1
ATOM 1513 N N . ARG A 1 189 ? 15.087 11.731 -6.599 1.00 94.75 189 ARG A N 1
ATOM 1514 C CA . ARG A 1 189 ? 15.060 10.930 -5.355 1.00 94.75 189 ARG A CA 1
ATOM 1515 C C . ARG A 1 189 ? 14.499 11.654 -4.120 1.00 94.75 189 ARG A C 1
ATOM 1517 O O . ARG A 1 189 ? 14.004 11.023 -3.194 1.00 94.75 189 ARG A O 1
ATOM 1524 N N . LYS A 1 190 ? 14.605 12.987 -4.064 1.00 96.06 190 LYS A N 1
ATOM 1525 C CA . LYS A 1 190 ? 14.057 13.776 -2.947 1.00 96.06 190 LYS A CA 1
ATOM 1526 C C . LYS A 1 190 ? 12.522 13.809 -2.917 1.00 96.06 190 LYS A C 1
ATOM 1528 O O . LYS A 1 190 ? 11.969 14.110 -1.865 1.00 96.06 190 LYS A O 1
ATOM 1533 N N . TYR A 1 191 ? 11.876 13.519 -4.045 1.00 96.44 191 TYR A N 1
ATOM 1534 C CA . TYR A 1 191 ? 10.424 13.493 -4.222 1.00 96.44 191 TYR A CA 1
ATOM 1535 C C . TYR A 1 191 ? 9.868 12.069 -4.233 1.00 96.44 191 TYR A C 1
ATOM 1537 O O . TYR A 1 191 ? 8.805 11.838 -3.662 1.00 96.44 191 TYR A O 1
ATOM 1545 N N . LEU A 1 192 ? 10.613 11.133 -4.827 1.00 97.75 192 LEU A N 1
ATOM 1546 C CA . LEU A 1 192 ? 10.217 9.739 -4.988 1.00 97.75 192 LEU A CA 1
ATOM 1547 C C . LEU A 1 192 ? 11.341 8.802 -4.526 1.00 97.75 192 LEU A C 1
ATOM 1549 O O . LEU A 1 192 ? 12.459 8.855 -5.052 1.00 97.75 192 LEU A O 1
ATOM 1553 N N . GLY A 1 193 ? 11.068 7.981 -3.510 1.00 97.19 193 GLY A N 1
ATOM 1554 C CA . GLY A 1 193 ? 11.995 6.973 -3.008 1.00 97.19 193 GLY A CA 1
ATOM 1555 C C . GLY A 1 193 ? 12.160 5.806 -3.981 1.00 97.19 193 GLY A C 1
ATOM 1556 O O . GLY A 1 193 ? 11.290 5.520 -4.793 1.00 97.19 193 GLY A O 1
ATOM 1557 N N . ARG A 1 194 ? 13.293 5.099 -3.898 1.00 97.88 194 ARG A N 1
ATOM 1558 C CA . ARG A 1 194 ? 13.490 3.866 -4.687 1.00 97.88 194 ARG A CA 1
ATOM 1559 C C . ARG A 1 194 ? 12.589 2.742 -4.190 1.00 97.88 194 ARG A C 1
ATOM 1561 O O . ARG A 1 194 ? 12.163 1.909 -4.977 1.00 97.88 194 ARG A O 1
ATOM 1568 N N . ASP A 1 195 ? 12.363 2.709 -2.883 1.00 96.81 195 ASP A N 1
ATOM 1569 C CA . ASP A 1 195 ? 11.421 1.811 -2.239 1.00 96.81 195 ASP A CA 1
ATOM 1570 C C . ASP A 1 195 ? 9.992 2.086 -2.703 1.00 96.81 195 ASP A C 1
ATOM 1572 O O . ASP A 1 195 ? 9.368 1.150 -3.188 1.00 96.81 195 ASP A O 1
ATOM 1576 N N . ASP A 1 196 ? 9.552 3.347 -2.704 1.00 98.00 196 ASP A N 1
ATOM 1577 C CA . ASP A 1 196 ? 8.204 3.720 -3.157 1.00 98.00 196 ASP A CA 1
ATOM 1578 C C . ASP A 1 196 ? 7.929 3.284 -4.615 1.00 98.00 196 ASP A C 1
ATOM 1580 O O . ASP A 1 196 ? 6.836 2.834 -4.958 1.00 98.00 196 ASP A O 1
ATOM 1584 N N . ILE A 1 197 ? 8.947 3.353 -5.490 1.00 98.62 197 ILE A N 1
ATOM 1585 C CA . ILE A 1 197 ? 8.836 2.862 -6.875 1.00 98.62 197 ILE A CA 1
ATOM 1586 C C . ILE A 1 197 ? 8.600 1.349 -6.901 1.00 98.62 197 ILE A C 1
ATOM 1588 O O . ILE A 1 197 ? 7.716 0.871 -7.607 1.00 98.62 197 ILE A O 1
ATOM 1592 N N . LEU A 1 198 ? 9.401 0.579 -6.158 1.00 98.69 198 LEU A N 1
ATOM 1593 C CA . LEU A 1 198 ? 9.282 -0.883 -6.124 1.00 98.69 198 LEU A CA 1
ATOM 1594 C C . LEU A 1 198 ? 7.951 -1.327 -5.527 1.00 98.69 198 LEU A C 1
ATOM 1596 O O . LEU A 1 198 ? 7.367 -2.299 -6.007 1.00 98.69 198 LEU A O 1
ATOM 1600 N N . ASP A 1 199 ? 7.490 -0.618 -4.503 1.00 98.62 199 ASP A N 1
ATOM 1601 C CA . ASP A 1 199 ? 6.228 -0.883 -3.837 1.00 98.62 199 ASP A CA 1
ATOM 1602 C C . ASP A 1 199 ? 5.069 -0.652 -4.815 1.00 98.62 199 ASP A C 1
ATOM 1604 O O . ASP A 1 199 ? 4.319 -1.593 -5.080 1.00 98.62 199 ASP A O 1
ATOM 1608 N N . ALA A 1 200 ? 5.008 0.502 -5.489 1.00 98.81 200 ALA A N 1
ATOM 1609 C CA . ALA A 1 200 ? 3.986 0.771 -6.505 1.00 98.81 200 ALA A CA 1
ATOM 1610 C C . ALA A 1 200 ? 4.022 -0.217 -7.689 1.00 98.81 200 ALA A C 1
ATOM 1612 O O . ALA A 1 200 ? 2.968 -0.688 -8.117 1.00 98.81 200 ALA A O 1
ATOM 1613 N N . ILE A 1 201 ? 5.208 -0.604 -8.188 1.00 98.81 201 ILE A N 1
ATOM 1614 C CA . ILE A 1 201 ? 5.321 -1.642 -9.234 1.00 98.81 201 ILE A CA 1
ATOM 1615 C C . ILE A 1 201 ? 4.751 -2.972 -8.727 1.00 98.81 201 ILE A C 1
ATOM 1617 O O . ILE A 1 201 ? 3.994 -3.625 -9.443 1.00 98.81 201 ILE A O 1
ATOM 1621 N N . SER A 1 202 ? 5.092 -3.380 -7.499 1.00 98.75 202 SER A N 1
ATOM 1622 C CA . SER A 1 202 ? 4.606 -4.643 -6.934 1.00 98.75 202 SER A CA 1
ATOM 1623 C C . SER A 1 202 ? 3.084 -4.674 -6.829 1.00 98.75 202 SER A C 1
ATOM 1625 O O . SER A 1 202 ? 2.470 -5.687 -7.168 1.00 98.75 202 SER A O 1
ATOM 1627 N N . LEU A 1 203 ? 2.467 -3.552 -6.450 1.00 98.81 203 LEU A N 1
ATOM 1628 C CA . LEU A 1 203 ? 1.019 -3.422 -6.373 1.00 98.81 203 LEU A CA 1
ATOM 1629 C C . LEU A 1 203 ? 0.378 -3.423 -7.761 1.00 98.81 203 LEU A C 1
ATOM 1631 O O . LEU A 1 203 ? -0.634 -4.086 -7.941 1.00 98.81 203 LEU A O 1
ATOM 1635 N N . ALA A 1 204 ? 0.980 -2.765 -8.756 1.00 98.69 204 ALA A N 1
ATOM 1636 C CA . ALA A 1 204 ? 0.442 -2.721 -10.116 1.00 98.69 204 ALA A CA 1
ATOM 1637 C C . ALA A 1 204 ? 0.466 -4.104 -10.783 1.00 98.69 204 ALA A C 1
ATOM 1639 O O . ALA A 1 204 ? -0.528 -4.532 -11.367 1.00 98.69 204 ALA A O 1
ATOM 1640 N N . VAL A 1 205 ? 1.572 -4.840 -10.630 1.00 98.25 205 VAL A N 1
ATOM 1641 C CA . VAL A 1 205 ? 1.688 -6.230 -11.102 1.00 98.25 205 VAL A CA 1
ATOM 1642 C C . VAL A 1 205 ? 0.701 -7.132 -10.361 1.00 98.25 205 VAL A C 1
ATOM 1644 O O . VAL A 1 205 ? 0.035 -7.953 -10.981 1.00 98.25 205 VAL A O 1
ATOM 1647 N N . THR A 1 206 ? 0.541 -6.946 -9.047 1.00 98.38 206 THR A N 1
ATOM 1648 C CA . THR A 1 206 ? -0.475 -7.670 -8.265 1.00 98.38 206 THR A CA 1
ATOM 1649 C C . THR A 1 206 ? -1.885 -7.372 -8.763 1.00 98.38 206 THR A C 1
ATOM 1651 O O . THR A 1 206 ? -2.658 -8.303 -8.954 1.00 98.38 206 THR A O 1
ATOM 1654 N N . ALA A 1 207 ? -2.210 -6.107 -9.028 1.00 97.81 207 ALA A N 1
ATOM 1655 C CA . ALA A 1 207 ? -3.508 -5.686 -9.540 1.00 97.81 207 ALA A CA 1
ATOM 1656 C C . ALA A 1 207 ? -3.801 -6.293 -10.918 1.00 97.81 207 ALA A C 1
ATOM 1658 O O . ALA A 1 207 ? -4.925 -6.722 -11.163 1.00 97.81 207 ALA A O 1
ATOM 1659 N N . LYS A 1 208 ? -2.791 -6.341 -11.798 1.00 96.75 208 LYS A N 1
ATOM 1660 C CA . LYS A 1 208 ? -2.902 -6.914 -13.144 1.00 96.75 208 LYS A CA 1
ATOM 1661 C C . LYS A 1 208 ? -3.152 -8.409 -13.093 1.00 96.75 208 LYS A C 1
ATOM 1663 O O . LYS A 1 208 ? -4.151 -8.881 -13.623 1.00 96.75 208 LYS A O 1
ATOM 1668 N N . GLU A 1 209 ? -2.271 -9.132 -12.414 1.00 93.56 209 GLU A N 1
ATOM 1669 C CA . GLU A 1 209 ? -2.401 -10.578 -12.290 1.00 93.56 209 GLU A CA 1
ATOM 1670 C C . GLU A 1 209 ? -3.669 -10.944 -11.522 1.00 93.56 209 GLU A C 1
ATOM 1672 O O . GLU A 1 209 ? -4.337 -11.898 -11.862 1.00 93.56 209 GLU A O 1
ATOM 1677 N N . GLY A 1 210 ? -4.039 -10.190 -10.491 1.00 86.75 210 GLY A N 1
ATOM 1678 C CA . GLY A 1 210 ? -5.100 -10.573 -9.566 1.00 86.75 210 GLY A CA 1
ATOM 1679 C C . GLY A 1 210 ? -6.504 -10.145 -9.935 1.00 86.75 210 GLY A C 1
ATOM 1680 O O . GLY A 1 210 ? -7.406 -10.509 -9.192 1.00 86.75 210 GLY A O 1
ATOM 1681 N N . VAL A 1 211 ? -6.724 -9.366 -10.998 1.00 85.88 211 VAL A N 1
ATOM 1682 C CA . VAL A 1 211 ? -7.974 -8.598 -11.196 1.00 85.88 211 VAL A CA 1
ATOM 1683 C C . VAL A 1 211 ? -9.267 -9.395 -10.941 1.00 85.88 211 VAL A C 1
ATOM 1685 O O . VAL A 1 211 ? -10.212 -8.850 -10.378 1.00 85.88 211 VAL A O 1
ATOM 1688 N N . TRP A 1 212 ? -9.296 -10.692 -11.265 1.00 85.38 212 TRP A N 1
ATOM 1689 C CA . TRP A 1 212 ? -10.464 -11.561 -11.071 1.00 85.38 212 TRP A CA 1
ATOM 1690 C C . TRP A 1 212 ? -10.367 -12.534 -9.884 1.00 85.38 212 TRP A C 1
ATOM 1692 O O . TRP A 1 212 ? -11.333 -13.232 -9.590 1.00 85.38 212 TRP A O 1
ATOM 1702 N N . TYR A 1 213 ? -9.220 -12.618 -9.208 1.00 91.62 213 TYR A N 1
ATOM 1703 C CA . TYR A 1 213 ? -8.930 -13.638 -8.191 1.00 91.62 213 TYR A CA 1
ATOM 1704 C C . TYR A 1 213 ? -8.017 -13.151 -7.054 1.00 91.62 213 TYR A C 1
ATOM 1706 O O . TYR A 1 213 ? -7.289 -13.941 -6.447 1.00 91.62 213 TYR A O 1
ATOM 1714 N N . LEU A 1 214 ? -8.057 -11.852 -6.735 1.00 96.00 214 LEU A N 1
ATOM 1715 C CA . LEU A 1 214 ? -7.409 -11.308 -5.541 1.00 96.00 214 LEU A CA 1
ATOM 1716 C C . LEU A 1 214 ? -7.879 -12.063 -4.290 1.00 96.00 214 LEU A C 1
ATOM 1718 O O . LEU A 1 214 ? -9.076 -12.175 -4.021 1.00 96.00 214 LEU A O 1
ATOM 1722 N N . ILE A 1 215 ? -6.917 -12.537 -3.505 1.00 97.00 215 ILE A N 1
ATOM 1723 C CA . ILE A 1 215 ? -7.142 -13.198 -2.223 1.00 97.00 215 ILE A CA 1
ATOM 1724 C C . ILE A 1 215 ? -7.138 -12.139 -1.131 1.00 97.00 215 ILE A C 1
ATOM 1726 O O . ILE A 1 215 ? -6.203 -11.345 -1.039 1.00 97.00 215 ILE A O 1
ATOM 1730 N N . SER A 1 216 ? -8.162 -12.163 -0.283 1.00 97.56 216 SER A N 1
ATOM 1731 C CA . SER A 1 216 ? -8.245 -11.313 0.901 1.00 97.56 216 SER A CA 1
ATOM 1732 C C . SER A 1 216 ? -7.573 -11.957 2.117 1.00 97.56 216 SER A C 1
ATOM 1734 O O . SER A 1 216 ? -7.686 -13.164 2.349 1.00 97.56 216 SER A O 1
ATOM 1736 N N . ILE A 1 217 ? -6.912 -11.126 2.922 1.00 97.62 217 ILE A N 1
ATOM 1737 C CA . ILE A 1 217 ? -6.460 -11.431 4.279 1.00 97.62 217 ILE A CA 1
ATOM 1738 C C . ILE A 1 217 ? -7.257 -10.539 5.246 1.00 97.62 217 ILE A C 1
ATOM 1740 O O . ILE A 1 217 ? -7.077 -9.320 5.200 1.00 97.62 217 ILE A O 1
ATOM 1744 N N . PRO A 1 218 ? -8.086 -11.092 6.150 1.00 97.25 218 PRO A N 1
ATOM 1745 C CA . PRO A 1 218 ? -8.497 -12.499 6.227 1.00 97.25 218 PRO A CA 1
ATOM 1746 C C . PRO A 1 218 ? -9.405 -12.898 5.050 1.00 97.25 218 PRO A C 1
ATOM 1748 O O . PRO A 1 218 ? -9.918 -12.036 4.338 1.00 97.25 218 PRO A O 1
ATOM 1751 N N . GLN A 1 219 ? -9.659 -14.200 4.879 1.00 95.50 219 GLN A N 1
ATOM 1752 C CA . GLN A 1 219 ? -10.605 -14.695 3.865 1.00 95.50 219 GLN A CA 1
ATOM 1753 C C . GLN A 1 219 ? -12.037 -14.178 4.089 1.00 95.50 219 GLN A C 1
ATOM 1755 O O . GLN A 1 219 ? -12.764 -13.987 3.119 1.00 95.50 219 GLN A O 1
ATOM 1760 N N . ASP A 1 220 ? -12.414 -13.940 5.349 1.00 96.00 220 ASP A N 1
ATOM 1761 C CA . ASP A 1 220 ? -13.676 -13.315 5.759 1.00 96.00 220 ASP A CA 1
ATOM 1762 C C . ASP A 1 220 ? -13.392 -11.965 6.450 1.00 96.00 220 ASP A C 1
ATOM 1764 O O . ASP A 1 220 ? -13.084 -11.927 7.653 1.00 96.00 220 ASP A O 1
ATOM 1768 N N . PRO A 1 221 ? -13.363 -10.861 5.680 1.00 96.12 221 PRO A N 1
ATOM 1769 C CA . PRO A 1 221 ? -13.024 -9.534 6.180 1.00 96.12 221 PRO A CA 1
ATOM 1770 C C . PRO A 1 221 ? -13.996 -8.999 7.219 1.00 96.12 221 PRO A C 1
ATOM 1772 O O . PRO A 1 221 ? -15.203 -9.213 7.177 1.00 96.12 221 PRO A O 1
ATOM 1775 N N . GLN A 1 222 ? -13.446 -8.222 8.147 1.00 96.31 222 GLN A N 1
ATOM 1776 C CA . GLN A 1 222 ? -14.266 -7.399 9.028 1.00 96.31 222 GLN A CA 1
ATOM 1777 C C . GLN A 1 222 ? -14.728 -6.150 8.278 1.00 96.31 222 GLN A C 1
ATOM 1779 O O . GLN A 1 222 ? -14.053 -5.700 7.358 1.00 96.31 222 GLN A O 1
ATOM 1784 N N . PHE A 1 223 ? -15.813 -5.540 8.736 1.00 95.56 223 PHE A N 1
ATOM 1785 C CA . PHE A 1 223 ? -16.263 -4.232 8.266 1.00 95.56 223 PHE A CA 1
ATOM 1786 C C . PHE A 1 223 ? -16.138 -3.233 9.404 1.00 95.56 223 PHE A C 1
ATOM 1788 O O . PHE A 1 223 ? -16.398 -3.587 10.552 1.00 95.56 223 PHE A O 1
ATOM 1795 N N . ASP A 1 224 ? -15.707 -2.012 9.108 1.00 94.94 224 ASP A N 1
ATOM 1796 C CA . ASP A 1 224 ? -15.705 -0.947 10.107 1.00 94.94 224 ASP A CA 1
ATOM 1797 C C . ASP A 1 224 ? -17.105 -0.331 10.308 1.00 94.94 224 ASP A C 1
ATOM 1799 O O . ASP A 1 224 ? -18.071 -0.683 9.627 1.00 94.94 224 ASP A O 1
ATOM 1803 N N . LEU A 1 225 ? -17.221 0.639 11.222 1.00 93.12 225 LEU A N 1
ATOM 1804 C CA . LEU A 1 225 ? -18.478 1.346 11.520 1.00 93.12 225 LEU A CA 1
ATOM 1805 C C . LEU A 1 225 ? -19.093 2.103 10.327 1.00 93.12 225 LEU A C 1
ATOM 1807 O O . LEU A 1 225 ? -20.230 2.567 10.417 1.00 93.12 225 LEU A O 1
ATOM 1811 N N . LYS A 1 226 ? -18.349 2.292 9.233 1.00 92.81 226 LYS A N 1
ATOM 1812 C CA . LYS A 1 226 ? -18.832 2.901 7.987 1.00 92.81 226 LYS A CA 1
ATOM 1813 C C . LYS A 1 226 ? -19.211 1.854 6.938 1.00 92.81 226 LYS A C 1
ATOM 1815 O O . LYS A 1 226 ? -19.612 2.229 5.841 1.00 92.81 226 LYS A O 1
ATOM 1820 N N . GLY A 1 227 ? -19.121 0.566 7.272 1.00 93.44 227 GLY A N 1
ATOM 1821 C CA . GLY A 1 227 ? -19.348 -0.533 6.341 1.00 93.44 227 GLY A CA 1
ATOM 1822 C C . GLY A 1 227 ? -18.198 -0.724 5.353 1.00 93.44 227 GLY A C 1
ATOM 1823 O O . GLY A 1 227 ? -18.413 -1.334 4.310 1.00 93.44 227 GLY A O 1
ATOM 1824 N N . ILE A 1 228 ? -17.002 -0.196 5.647 1.00 95.31 228 ILE A N 1
ATOM 1825 C CA . ILE A 1 228 ? -15.823 -0.353 4.791 1.00 95.31 228 ILE A CA 1
ATOM 1826 C C . ILE A 1 228 ? -15.108 -1.648 5.154 1.00 95.31 228 ILE A C 1
ATOM 1828 O O . ILE A 1 228 ? -14.813 -1.908 6.324 1.00 95.31 228 ILE A O 1
ATOM 1832 N N . GLN A 1 229 ? -14.818 -2.450 4.134 1.00 95.81 229 GLN A N 1
ATOM 1833 C CA . GLN A 1 229 ? -14.137 -3.729 4.280 1.00 95.81 229 GLN A CA 1
ATOM 1834 C C . GLN A 1 229 ? -12.683 -3.536 4.745 1.00 95.81 229 GLN A C 1
ATOM 1836 O O . GLN A 1 229 ? -11.918 -2.782 4.149 1.00 95.81 229 GLN A O 1
ATOM 1841 N N . MET A 1 230 ? -12.301 -4.228 5.819 1.00 97.31 230 MET A N 1
ATOM 1842 C CA . MET A 1 230 ? -10.950 -4.251 6.381 1.00 97.31 230 MET A CA 1
ATOM 1843 C C . MET A 1 230 ? -10.228 -5.520 5.934 1.00 97.31 230 MET A C 1
ATOM 1845 O O . MET A 1 230 ? -10.320 -6.575 6.571 1.00 97.31 230 MET A O 1
ATOM 1849 N N . GLU A 1 231 ? -9.495 -5.392 4.836 1.00 97.69 231 GLU A N 1
ATOM 1850 C CA . GLU A 1 231 ? -8.753 -6.467 4.187 1.00 97.69 231 GLU A CA 1
ATOM 1851 C C . GLU A 1 231 ? -7.378 -5.992 3.714 1.00 97.69 231 GLU A C 1
ATOM 1853 O O . GLU A 1 231 ? -7.158 -4.805 3.502 1.00 97.69 231 GLU A O 1
ATOM 1858 N N . ILE A 1 232 ? -6.457 -6.935 3.530 1.00 98.44 232 ILE A N 1
ATOM 1859 C CA . ILE A 1 232 ? -5.237 -6.741 2.743 1.00 98.44 232 ILE A CA 1
ATOM 1860 C C . ILE A 1 232 ? -5.279 -7.770 1.625 1.00 98.44 232 ILE A C 1
ATOM 1862 O O . ILE A 1 232 ? -5.322 -8.972 1.897 1.00 98.44 232 ILE A O 1
ATOM 1866 N N . VAL A 1 233 ? -5.271 -7.313 0.378 1.00 98.19 233 VAL A N 1
ATOM 1867 C CA . VAL A 1 233 ? -5.465 -8.182 -0.784 1.00 98.19 233 VAL A CA 1
ATOM 1868 C C . VAL A 1 233 ? -4.160 -8.432 -1.514 1.00 98.19 233 VAL A C 1
ATOM 1870 O O . VAL A 1 233 ? -3.254 -7.605 -1.489 1.00 98.19 233 VAL A O 1
ATOM 1873 N N . TYR A 1 234 ? -4.045 -9.590 -2.157 1.00 98.00 234 TYR A N 1
ATOM 1874 C CA . TYR A 1 234 ? -2.880 -9.945 -2.963 1.00 98.00 234 TYR A CA 1
ATOM 1875 C C . TYR A 1 234 ? -3.226 -11.034 -3.991 1.00 98.00 234 TYR A C 1
ATOM 1877 O O . TYR A 1 234 ? -4.283 -11.656 -3.921 1.00 98.00 234 TYR A O 1
ATOM 1885 N N . SER A 1 235 ? -2.319 -11.299 -4.930 1.00 96.31 235 SER A N 1
ATOM 1886 C CA . SER A 1 235 ? -2.464 -12.355 -5.946 1.00 96.31 235 SER A CA 1
ATOM 1887 C C . SER A 1 235 ? -1.610 -13.561 -5.592 1.00 96.31 235 SER A C 1
ATOM 1889 O O . SER A 1 235 ? -0.480 -13.413 -5.122 1.00 96.31 235 SER A O 1
ATOM 1891 N N . LYS A 1 236 ? -2.124 -14.770 -5.822 1.00 92.62 236 LYS A N 1
ATOM 1892 C CA . LYS A 1 236 ? -1.379 -16.008 -5.570 1.00 92.62 236 LYS A CA 1
ATOM 1893 C C . LYS A 1 236 ? -0.360 -16.261 -6.684 1.00 92.62 236 LYS A C 1
ATOM 1895 O O . LYS A 1 236 ? -0.743 -16.319 -7.845 1.00 92.62 236 LYS A O 1
ATOM 1900 N N . TRP A 1 237 ? 0.909 -16.473 -6.322 1.00 91.12 237 TRP A N 1
ATOM 1901 C CA . TRP A 1 237 ? 1.944 -16.934 -7.260 1.00 91.12 237 TRP A CA 1
ATOM 1902 C C . TRP A 1 237 ? 2.607 -18.235 -6.808 1.00 91.12 237 TRP A C 1
ATOM 1904 O O . TRP A 1 237 ? 2.256 -19.302 -7.297 1.00 91.12 237 TRP A O 1
ATOM 1914 N N . ARG A 1 238 ? 3.594 -18.156 -5.905 1.00 86.50 238 ARG A N 1
ATOM 1915 C CA . ARG A 1 238 ? 4.470 -19.288 -5.538 1.00 86.50 238 ARG A CA 1
ATOM 1916 C C . ARG A 1 238 ? 4.152 -19.901 -4.168 1.00 86.50 238 ARG A C 1
ATOM 1918 O O . ARG A 1 238 ? 4.955 -20.681 -3.661 1.00 86.50 238 ARG A O 1
ATOM 1925 N N . ILE A 1 239 ? 3.039 -19.506 -3.559 1.00 74.69 239 ILE A N 1
ATOM 1926 C CA . ILE A 1 239 ? 2.587 -19.934 -2.225 1.00 74.69 239 ILE A CA 1
ATOM 1927 C C . ILE A 1 239 ? 1.388 -20.876 -2.306 1.00 74.69 239 ILE A C 1
ATOM 1929 O O . ILE A 1 239 ? 0.729 -20.894 -3.368 1.00 74.69 239 ILE A O 1
#

InterPro domains:
  IPR007362 Protein of unknown function DUF429 [PF04250] (4-209)

Sequence (239 aa):
MYIGIDGCKAGWFVVSLDDKDEFKIDIFSNIHALWDTYSCSSSILIDIPIGLPGEDITNRKCDLEARKILRPKKGPCVFPSPCRPAVYANDYRKANNLNRKIIGKGLSYQVWNIIPKIRETDKLVTDNSNAHKVIRESHPEICFWSMAGKVMTYSKKTAGGIRERLKILKSVYSRSEEIFNYALEKYKRKYLGRDDILDAISLAVTAKEGVWYLISIPQDPQFDLKGIQMEIVYSKWRI

Radius of gyration: 16.84 Å; Cα contacts (8 Å, |Δi|>4): 474; chains: 1; bounding box: 40×38×49 Å

Secondary structure (DSSP, 8-state):
-EEEEEEETTEEEEEEE-TTS-EEEEEESSHHHHHHHHTT-SEEEESS--S---SS--S-HHHHHHHHHTTTTTGGGSPPPPPHHHHT-SSHHHHHHHHHHHHSSPPPHHHHHHHHHHHHHHHHHHH-HHHHHHEEE--HHHHHHHHHTS--SS-TTSHHHHHHHHHHHHTT-TTHHHHHHHHHHHS-TTTS-HHHHHHHHHHHHHHHHHTTTPEEEEEEEEE-TTS-EEEEEE--S--

Nearest PDB structures (foldseek):
  4nwp-assembly1_B  TM=2.218E-01  e=8.954E+00  Pyrococcus horikoshii OT3

Foldseek 3Di:
DFWFWEQWQQGIWIWAADPVRDIDIDHDNAVVVVCVVCLPPLAYEYAEFWFFAWLVRLFFLQLVQVLVLQPDPCSVVSDTGAHPQLLPDPDQVRSQVRRCVRNVGGDDVVNVVCSVVNNRLHCCLLVDVSSLVRYDYAWQQVLLCQLVVHGQDDDCQDPNVLVSLQVSLCVQRVCLVVQLVVCPVVDPCNGAPSSSSSNRSSSRSFRVQPSPPWQWRVNDFDHHPSRRTGTHTGDHDND

pLDDT: mean 95.92, std 3.38, range [74.69, 98.88]

Organism: NCBI:txid412755

Solvent-accessible surface area (backbone atoms only — not comparable to full-atom values): 12671 Å² total; per-residue (Å²): 75,12,25,3,31,23,74,38,80,59,27,38,37,36,29,38,34,43,97,84,73,48,73,51,76,52,73,26,76,46,63,63,68,44,40,75,75,49,69,86,38,71,22,36,23,29,61,49,76,40,48,47,33,40,84,90,41,53,69,60,61,18,47,57,50,53,20,58,71,32,50,91,85,48,21,81,76,54,61,83,77,64,28,50,73,24,48,74,39,96,44,69,68,59,14,29,50,46,18,30,73,51,53,71,40,71,67,49,72,73,56,58,73,45,28,68,60,35,44,48,49,47,49,48,38,71,77,28,76,65,48,47,74,40,53,43,25,25,48,47,71,58,38,48,19,22,64,62,50,43,71,77,90,53,58,56,91,40,75,65,17,43,53,53,50,49,55,52,42,38,74,81,39,74,60,48,60,56,55,51,51,52,48,60,72,76,40,60,66,89,39,42,47,76,46,43,52,54,37,7,47,42,27,14,52,32,21,54,76,11,61,92,62,56,46,50,30,39,85,76,55,50,61,30,98,84,69,34,62,27,41,36,39,38,33,86,62,57,105